Protein AF-A0A329B2M6-F1 (afdb_monomer_lite)

Foldseek 3Di:
DLLCLCCPFAPVVCVVPDDRDQLCVQQVDHAPVSQLSNCVRCVVVVHHAAGEHALCVCLLVVVLCLLLPQDLCVVCVDRPVSSYHYDLFRDSLLLLDFLDQLQLVQLCPFAPDHRHDNVLSVCSLVLLLVLLVLQLLLVLLVSLCVQVVHDDDLLPCLQDDSVRSVVVSVVDLVVGDPRSVVSSVVSVVSSVVLVVPQDPDSRSNSVSSSSNGDVSSSLSNSCNSSNGDSDSVSSSNVCRVVNNHRPVVVVVVVVVSVVPVD

Sequence (262 aa):
MDVTLFRRYWFSHRQDVFEFVEAESVAGAAGCTGVRSGVATFCDQGIPAFGIVDRDTHFRQKNWDQLFLRDATSLNPDPIGTRLYVASRWEVEAYLLEADQRLSDWVSAQHRKPPGPEHLCRQAVEIVLQACDSLLSAAAYFASKHEQGEAVSAGAFCDCSDAQIEETCNAHIAASPADAQEVAAKVSNLIAAVRAELPPNEVDRLAFLLQYVDTKRLFKRLVHKLGVQENPWFLATIMMRDQRPPRELDQFLSQVEAQFAC

pLDDT: mean 93.87, std 5.31, range [50.53, 98.44]

Radius of gyration: 19.11 Å; chains: 1; bounding box: 47×52×48 Å

Structure (mmCIF, N/CA/C/O backbone):
data_AF-A0A329B2M6-F1
#
_entry.id   AF-A0A329B2M6-F1
#
loop_
_atom_site.group_PDB
_atom_site.id
_atom_site.type_symbol
_atom_site.label_atom_id
_atom_site.label_alt_id
_atom_site.label_comp_id
_atom_site.label_asym_id
_atom_site.label_entity_id
_atom_site.label_seq_id
_atom_site.pdbx_PDB_ins_code
_atom_site.Cartn_x
_atom_site.Cartn_y
_atom_site.Cartn_z
_atom_site.occupancy
_atom_site.B_iso_or_equiv
_atom_site.auth_seq_id
_atom_site.auth_comp_id
_atom_site.auth_asym_id
_atom_site.auth_atom_id
_atom_site.pdbx_PDB_model_num
ATOM 1 N N . MET A 1 1 ? -13.877 -2.565 -4.660 1.00 73.06 1 MET A N 1
ATOM 2 C CA . MET A 1 1 ? -12.722 -3.211 -5.349 1.00 73.06 1 MET A CA 1
ATOM 3 C C . MET A 1 1 ? -12.135 -4.300 -4.465 1.00 73.06 1 MET A C 1
ATOM 5 O O . MET A 1 1 ? -12.028 -5.438 -4.908 1.00 73.06 1 MET A O 1
ATOM 9 N N . ASP A 1 2 ? -11.845 -3.974 -3.210 1.00 84.44 2 ASP A N 1
ATOM 10 C CA . ASP A 1 2 ? -11.176 -4.856 -2.246 1.00 84.44 2 ASP A CA 1
ATOM 11 C C . ASP A 1 2 ? -11.961 -6.145 -2.015 1.00 84.44 2 ASP A C 1
ATOM 13 O O . ASP A 1 2 ? -11.438 -7.229 -2.239 1.00 84.44 2 ASP A O 1
ATOM 17 N N . VAL A 1 3 ? -13.264 -6.065 -1.732 1.00 90.19 3 VAL A N 1
ATOM 18 C CA . VAL A 1 3 ? -14.105 -7.267 -1.563 1.00 90.19 3 VAL A CA 1
ATOM 19 C C . VAL A 1 3 ? -14.090 -8.170 -2.795 1.00 90.19 3 VAL A C 1
ATOM 21 O O . VAL A 1 3 ? -14.157 -9.389 -2.664 1.00 90.19 3 VAL A O 1
ATOM 24 N N . THR A 1 4 ? -13.924 -7.614 -3.999 1.00 92.81 4 THR A N 1
ATOM 25 C CA . THR A 1 4 ? -13.749 -8.435 -5.204 1.00 92.81 4 THR A CA 1
ATOM 26 C C . THR A 1 4 ? -12.405 -9.169 -5.198 1.00 92.81 4 THR A C 1
ATOM 28 O O . THR A 1 4 ? -12.385 -10.343 -5.563 1.00 92.81 4 THR A O 1
ATOM 31 N N . LEU A 1 5 ? -11.304 -8.544 -4.757 1.00 94.25 5 LEU A N 1
ATOM 32 C CA . LEU A 1 5 ? -10.014 -9.230 -4.572 1.00 94.25 5 LEU A CA 1
ATOM 33 C C . LEU A 1 5 ? -10.150 -10.403 -3.598 1.00 94.25 5 LEU A C 1
ATOM 35 O O . LEU A 1 5 ? -9.813 -11.533 -3.955 1.00 94.25 5 LEU A O 1
ATOM 39 N N . PHE A 1 6 ? -10.733 -10.160 -2.423 1.00 94.69 6 PHE A N 1
ATOM 40 C CA . PHE A 1 6 ? -10.947 -11.195 -1.411 1.00 94.69 6 PHE A CA 1
ATOM 41 C C . PHE A 1 6 ? -11.838 -12.323 -1.933 1.00 94.69 6 PHE A C 1
ATOM 43 O O . PHE A 1 6 ? -11.411 -13.474 -2.009 1.00 94.69 6 PHE A O 1
ATOM 50 N N . ARG A 1 7 ? -13.063 -11.991 -2.349 1.00 94.75 7 ARG A N 1
ATOM 51 C CA . ARG A 1 7 ? -14.083 -12.973 -2.717 1.00 94.75 7 ARG A CA 1
ATOM 52 C C . ARG A 1 7 ? -13.713 -13.745 -3.978 1.00 94.75 7 ARG A C 1
ATOM 54 O O . ARG A 1 7 ? -13.873 -14.960 -4.022 1.00 94.75 7 ARG A O 1
ATOM 61 N N . ARG A 1 8 ? -13.263 -13.058 -5.031 1.00 93.88 8 ARG A N 1
ATOM 62 C CA . ARG A 1 8 ? -13.104 -13.669 -6.359 1.00 93.88 8 ARG A CA 1
ATOM 63 C C . ARG A 1 8 ? -11.708 -14.227 -6.604 1.00 93.88 8 ARG A C 1
ATOM 65 O O . ARG A 1 8 ? -11.608 -15.250 -7.273 1.00 93.88 8 ARG A O 1
ATOM 72 N N . TYR A 1 9 ? -10.663 -13.561 -6.116 1.00 94.94 9 TYR A N 1
ATOM 73 C CA . TYR A 1 9 ? -9.290 -13.855 -6.534 1.00 94.94 9 TYR A CA 1
ATOM 74 C C . TYR A 1 9 ? -8.465 -14.569 -5.464 1.00 94.94 9 TYR A C 1
ATOM 76 O O . TYR A 1 9 ? -7.768 -15.525 -5.791 1.00 94.94 9 TYR A O 1
ATOM 84 N N . TRP A 1 10 ? -8.528 -14.134 -4.206 1.00 95.56 10 TRP A N 1
ATOM 85 C CA . TRP A 1 10 ? -7.638 -14.652 -3.162 1.00 95.56 10 TRP A CA 1
ATOM 86 C C . TRP A 1 10 ? -8.264 -15.766 -2.323 1.00 95.56 10 TRP A C 1
ATOM 88 O O . TRP A 1 10 ? -7.628 -16.791 -2.092 1.00 95.56 10 TRP A O 1
ATOM 98 N N . PHE A 1 11 ? -9.519 -15.605 -1.909 1.00 96.12 11 PHE A N 1
ATOM 99 C CA . PHE A 1 11 ? -10.161 -16.468 -0.913 1.00 96.12 11 PHE A CA 1
ATOM 100 C C . PHE A 1 11 ? -11.482 -17.056 -1.410 1.00 96.12 11 PHE A C 1
ATOM 102 O O . PHE A 1 11 ? -12.393 -17.324 -0.631 1.00 96.12 11 PHE A O 1
ATOM 109 N N . SER A 1 12 ? -11.590 -17.301 -2.719 1.00 94.25 12 SER A N 1
ATOM 110 C CA . SER A 1 12 ? -12.763 -17.962 -3.308 1.00 94.25 12 SER A CA 1
ATOM 111 C C . SER A 1 12 ? -13.032 -19.343 -2.706 1.00 94.25 12 SER A C 1
ATOM 113 O O . SER A 1 12 ? -14.186 -19.745 -2.592 1.00 94.25 12 SER A O 1
ATOM 115 N N . HIS A 1 13 ? -11.976 -20.029 -2.265 1.00 92.81 13 HIS A N 1
ATOM 116 C CA . HIS A 1 13 ? -12.034 -21.328 -1.599 1.00 92.81 13 HIS A CA 1
ATOM 117 C C . HIS A 1 13 ? -12.570 -21.284 -0.161 1.00 92.81 13 HIS A C 1
ATOM 119 O O . HIS A 1 13 ? -12.795 -22.350 0.389 1.00 92.81 13 HIS A O 1
ATOM 125 N N . ARG A 1 14 ? -12.752 -20.097 0.442 1.00 94.50 14 ARG A N 1
ATOM 126 C CA . ARG A 1 14 ? -13.279 -19.943 1.810 1.00 94.50 14 ARG A CA 1
ATOM 127 C C . ARG A 1 14 ? -14.684 -19.341 1.863 1.00 94.50 14 ARG A C 1
ATOM 129 O O . ARG A 1 14 ? -15.104 -18.871 2.915 1.00 94.50 14 ARG A O 1
ATOM 136 N N . GLN A 1 15 ? -15.398 -19.273 0.737 1.00 93.62 15 GLN A N 1
ATOM 137 C CA . GLN A 1 15 ? -16.748 -18.682 0.690 1.00 93.62 15 GLN A CA 1
ATOM 138 C C . GLN A 1 15 ? -17.825 -19.540 1.375 1.00 93.62 15 GLN A C 1
ATOM 140 O O . GLN A 1 15 ? -18.944 -19.080 1.571 1.00 93.62 15 GLN A O 1
ATOM 145 N N . ASP A 1 16 ? -17.508 -20.786 1.709 1.00 93.44 16 ASP A N 1
ATOM 146 C CA . ASP A 1 16 ? -18.314 -21.660 2.559 1.00 93.44 16 ASP A CA 1
ATOM 147 C C . ASP A 1 16 ? -18.200 -21.306 4.051 1.00 93.44 16 ASP A C 1
ATOM 149 O O . ASP A 1 16 ? -19.124 -21.589 4.810 1.00 93.44 16 ASP A O 1
ATOM 153 N N . VAL A 1 17 ? -17.103 -20.655 4.454 1.00 94.00 17 VAL A N 1
ATOM 154 C CA . VAL A 1 17 ? -16.832 -20.231 5.838 1.00 94.00 17 VAL A CA 1
ATOM 155 C C . VAL A 1 17 ? -17.056 -18.728 6.036 1.00 94.00 17 VAL A C 1
ATOM 157 O O . VAL A 1 17 ? -17.584 -18.308 7.064 1.00 94.00 17 VAL A O 1
ATOM 160 N N . PHE A 1 18 ? -16.668 -17.905 5.060 1.00 95.38 18 PHE A N 1
ATOM 161 C CA . PHE A 1 18 ? -16.705 -16.447 5.148 1.00 95.38 18 PHE A CA 1
ATOM 162 C C . PHE A 1 18 ? -17.616 -15.822 4.095 1.00 95.38 18 PHE A C 1
ATOM 164 O O . PHE A 1 18 ? -17.491 -16.080 2.896 1.00 95.38 18 PHE A O 1
ATOM 171 N N . GLU A 1 19 ? -18.439 -14.873 4.537 1.00 94.81 19 GLU A N 1
ATOM 172 C CA . GLU A 1 19 ? -19.084 -13.909 3.653 1.00 94.81 19 GLU A CA 1
ATOM 173 C C . GLU A 1 19 ? -18.276 -12.602 3.633 1.00 94.81 19 GLU A C 1
ATOM 175 O O . GLU A 1 19 ? -18.150 -11.906 4.640 1.00 94.81 19 GLU A O 1
ATOM 180 N N . PHE A 1 20 ? -17.708 -12.256 2.474 1.00 94.56 20 PHE A N 1
ATOM 181 C CA . PHE A 1 20 ? -16.978 -10.997 2.294 1.00 94.56 20 PHE A CA 1
ATOM 182 C C . PHE A 1 20 ? -17.943 -9.882 1.878 1.00 94.56 20 PHE A C 1
ATOM 184 O O . PHE A 1 20 ? -18.495 -9.919 0.775 1.00 94.56 20 PHE A O 1
ATOM 191 N N . VAL A 1 21 ? -18.106 -8.876 2.740 1.00 91.94 21 VAL A N 1
ATOM 192 C CA . VAL A 1 21 ? -19.098 -7.800 2.587 1.00 91.94 21 VAL A CA 1
ATOM 193 C C . VAL A 1 21 ? -18.416 -6.435 2.491 1.00 91.94 21 VAL A C 1
ATOM 195 O O . VAL A 1 21 ? -17.483 -6.141 3.236 1.00 91.94 21 VAL A O 1
ATOM 198 N N . GLU A 1 22 ? -18.881 -5.577 1.575 1.00 88.56 22 GLU A N 1
ATOM 199 C CA . GLU A 1 22 ? -18.418 -4.185 1.504 1.00 88.56 22 GLU A CA 1
ATOM 200 C C . GLU A 1 22 ? -19.067 -3.371 2.625 1.00 88.56 22 GLU A C 1
ATOM 202 O O . GLU A 1 22 ? -20.291 -3.338 2.747 1.00 88.56 22 GLU A O 1
ATOM 207 N N . ALA A 1 23 ? -18.260 -2.677 3.427 1.00 81.62 23 ALA A N 1
ATOM 208 C CA . ALA A 1 23 ? -18.743 -1.948 4.599 1.00 81.62 23 ALA A CA 1
ATOM 209 C C . ALA A 1 23 ? -19.837 -0.907 4.293 1.00 81.62 23 ALA A C 1
ATOM 211 O O . ALA A 1 23 ? -20.765 -0.726 5.083 1.00 81.62 23 ALA A O 1
ATOM 212 N N . GLU A 1 24 ? -19.763 -0.270 3.121 1.00 83.50 24 GLU A N 1
ATOM 213 C CA . GLU A 1 24 ? -20.750 0.708 2.654 1.00 83.50 24 GLU A CA 1
ATOM 214 C C . GLU A 1 24 ? -22.158 0.110 2.554 1.00 83.50 24 GLU A C 1
ATOM 216 O O . GLU A 1 24 ? -23.131 0.778 2.898 1.00 83.50 24 GLU A O 1
ATOM 221 N N . SER A 1 25 ? -22.268 -1.168 2.178 1.00 82.31 25 SER A N 1
ATOM 222 C CA . SER A 1 25 ? -23.556 -1.859 2.038 1.00 82.31 25 SER A CA 1
ATOM 223 C C . SER A 1 25 ? -24.282 -2.101 3.367 1.00 82.31 25 SER A C 1
ATOM 225 O O . SER A 1 25 ? -25.484 -2.355 3.364 1.00 82.31 25 SER A O 1
ATOM 227 N N . VAL A 1 26 ? -23.571 -1.994 4.495 1.00 80.25 26 VAL A N 1
ATOM 228 C CA . VAL A 1 26 ? -24.093 -2.288 5.839 1.00 80.25 26 VAL A CA 1
ATOM 229 C C . VAL A 1 26 ? -24.236 -1.013 6.659 1.00 80.25 26 VAL A C 1
ATOM 231 O O . VAL A 1 26 ? -25.284 -0.762 7.246 1.00 80.25 26 VAL A O 1
ATOM 234 N N . ALA A 1 27 ? -23.183 -0.195 6.696 1.00 77.19 27 ALA A N 1
ATOM 235 C CA . ALA A 1 27 ? -23.106 0.977 7.564 1.00 77.19 27 ALA A CA 1
ATOM 236 C C . ALA A 1 27 ? -23.427 2.301 6.847 1.00 77.19 27 ALA A C 1
ATOM 238 O O . ALA A 1 27 ? -23.410 3.353 7.484 1.00 77.19 27 ALA A O 1
ATOM 239 N N . GLY A 1 28 ? -23.659 2.286 5.526 1.00 77.00 28 GLY A N 1
ATOM 240 C CA . GLY A 1 28 ? -23.859 3.502 4.724 1.00 77.00 28 GLY A CA 1
ATOM 241 C C . GLY A 1 28 ? -22.624 4.410 4.646 1.00 77.00 28 GLY A C 1
ATOM 242 O O . GLY A 1 28 ? -22.725 5.560 4.226 1.00 77.00 28 GLY A O 1
ATOM 243 N N . ALA A 1 29 ? -21.461 3.910 5.074 1.00 77.06 29 ALA A N 1
ATOM 244 C CA . ALA A 1 29 ? -20.187 4.614 5.069 1.00 77.06 29 ALA A CA 1
ATOM 245 C C . ALA A 1 29 ? -19.091 3.707 4.500 1.00 77.06 29 ALA A C 1
ATOM 247 O O . ALA A 1 29 ? -19.040 2.515 4.800 1.00 77.06 29 ALA A O 1
ATOM 248 N N . ALA A 1 30 ? -18.197 4.280 3.698 1.00 77.88 30 ALA A N 1
ATOM 249 C CA . ALA A 1 30 ? -17.069 3.573 3.099 1.00 77.88 30 ALA A CA 1
ATOM 250 C C . ALA A 1 30 ? -15.777 3.713 3.932 1.00 77.88 30 ALA A C 1
ATOM 252 O O . ALA A 1 30 ? -15.663 4.548 4.835 1.00 77.88 30 ALA A O 1
ATOM 253 N N . GLY A 1 31 ? -14.769 2.903 3.597 1.00 80.81 31 GLY A N 1
ATOM 254 C CA . GLY A 1 31 ? -13.438 2.941 4.213 1.00 80.81 31 GLY A CA 1
ATOM 255 C C . GLY A 1 31 ? -13.399 2.444 5.663 1.00 80.81 31 GLY A C 1
ATOM 256 O O . GLY A 1 31 ? -14.330 1.805 6.142 1.00 80.81 31 GLY A O 1
ATOM 257 N N . CYS A 1 32 ? -12.309 2.753 6.375 1.00 82.50 32 CYS A N 1
ATOM 258 C CA . CYS A 1 32 ? -12.044 2.251 7.732 1.00 82.50 32 CYS A CA 1
ATOM 259 C C . CYS A 1 32 ? -13.178 2.550 8.730 1.00 82.50 32 CYS A C 1
ATOM 261 O O . CYS A 1 32 ? -13.597 1.657 9.464 1.00 82.50 32 CYS A O 1
ATOM 263 N N . THR A 1 33 ? -13.731 3.771 8.732 1.00 84.56 33 THR A N 1
ATOM 264 C CA . THR A 1 33 ? -14.880 4.115 9.591 1.00 84.56 33 THR A CA 1
ATOM 265 C C . THR A 1 33 ? -16.084 3.232 9.280 1.00 84.56 33 THR A C 1
ATOM 267 O O . THR A 1 33 ? -16.686 2.680 10.196 1.00 84.56 33 THR A O 1
ATOM 270 N N . GLY A 1 34 ? -16.379 3.038 7.991 1.00 87.06 34 GLY A N 1
ATOM 271 C CA . GLY A 1 34 ? -17.420 2.125 7.538 1.00 87.06 34 GLY A CA 1
ATOM 272 C C . GLY A 1 34 ? -17.197 0.701 8.028 1.00 87.06 34 GLY A C 1
ATOM 273 O O . GLY A 1 34 ? -18.117 0.092 8.562 1.00 87.06 34 GLY A O 1
ATOM 274 N N . VAL A 1 35 ? -15.974 0.178 7.894 1.00 90.38 35 VAL A N 1
ATOM 275 C CA . VAL A 1 35 ? -15.622 -1.182 8.335 1.00 90.38 35 VAL A CA 1
ATOM 276 C C . VAL A 1 35 ? -15.874 -1.345 9.833 1.00 90.38 35 VAL A C 1
ATOM 278 O O . VAL A 1 35 ? -16.541 -2.294 10.236 1.00 90.38 35 VAL A O 1
ATOM 281 N N . ARG A 1 36 ? -15.419 -0.397 10.663 1.00 90.25 36 ARG A N 1
ATOM 282 C CA . ARG A 1 36 ? -15.648 -0.434 12.118 1.00 90.25 36 ARG A CA 1
ATOM 283 C C . ARG A 1 36 ? -17.136 -0.424 12.466 1.00 90.25 36 ARG A C 1
ATOM 285 O O . ARG A 1 36 ? -17.581 -1.235 13.275 1.00 90.25 36 ARG A O 1
ATOM 292 N N . SER A 1 37 ? -17.903 0.467 11.841 1.00 90.12 37 SER A N 1
ATOM 293 C CA . SER A 1 37 ? -19.352 0.550 12.041 1.00 90.12 37 SER A CA 1
ATOM 294 C C . SER A 1 37 ? -20.083 -0.702 11.551 1.00 90.12 37 SER A C 1
ATOM 296 O O . SER A 1 37 ? -21.016 -1.157 12.209 1.00 90.12 37 SER A O 1
ATOM 298 N N . GLY A 1 38 ? -19.649 -1.290 10.435 1.00 92.25 38 GLY A N 1
ATOM 299 C CA . GLY A 1 38 ? -20.209 -2.525 9.888 1.00 92.25 38 GLY A CA 1
ATOM 300 C C . GLY A 1 38 ? -19.972 -3.720 10.809 1.00 92.25 38 GLY A C 1
ATOM 301 O O . GLY A 1 38 ? -20.910 -4.458 11.101 1.00 92.25 38 GLY A O 1
ATOM 302 N N . VAL A 1 39 ? -18.752 -3.860 11.342 1.00 93.94 39 VAL A N 1
ATOM 303 C CA . VAL A 1 39 ? -18.428 -4.889 12.345 1.00 93.94 39 VAL A CA 1
ATOM 304 C C . VAL A 1 39 ? -19.325 -4.747 13.569 1.00 93.94 39 VAL A C 1
ATOM 306 O O . VAL A 1 39 ? -19.943 -5.729 13.971 1.00 93.94 39 VAL A O 1
ATOM 309 N N . ALA A 1 40 ? -19.446 -3.538 14.128 1.00 92.69 40 ALA A N 1
ATOM 310 C CA . ALA A 1 40 ? -20.320 -3.289 15.274 1.00 92.69 40 ALA A CA 1
ATOM 311 C C . ALA A 1 40 ? -21.780 -3.663 14.966 1.00 92.69 40 ALA A C 1
ATOM 313 O O . ALA A 1 40 ? -22.391 -4.411 15.720 1.00 92.69 40 ALA A O 1
ATOM 314 N N . THR A 1 41 ? -22.294 -3.239 13.807 1.00 93.38 41 THR A N 1
ATOM 315 C CA . THR A 1 41 ? -23.674 -3.513 13.375 1.00 93.38 41 THR A CA 1
ATOM 316 C C . THR A 1 41 ? -23.966 -5.012 13.290 1.00 93.38 41 THR A C 1
ATOM 318 O O . THR A 1 41 ? -24.989 -5.466 13.797 1.00 93.38 41 THR A O 1
ATOM 321 N N . PHE A 1 42 ? -23.077 -5.802 12.681 1.00 94.06 42 PHE A N 1
ATOM 322 C CA . PHE A 1 42 ? -23.256 -7.254 12.616 1.00 94.06 42 PHE A CA 1
ATOM 323 C C . PHE A 1 42 ? -23.153 -7.913 13.990 1.00 94.06 42 PHE A C 1
ATOM 325 O O . PHE A 1 42 ? -23.966 -8.778 14.317 1.00 94.06 42 PHE A O 1
ATOM 332 N N . CYS A 1 43 ? -22.209 -7.472 14.824 1.00 92.81 43 CYS A N 1
ATOM 333 C CA . CYS A 1 43 ? -22.064 -7.999 16.178 1.00 92.81 43 CYS A CA 1
ATOM 334 C C . CYS A 1 43 ? -23.320 -7.743 17.023 1.00 92.81 43 CYS A C 1
ATOM 336 O O . CYS A 1 43 ? -23.772 -8.652 17.718 1.00 92.81 43 CYS A O 1
ATOM 338 N N . ASP A 1 44 ? -23.920 -6.555 16.910 1.00 93.31 44 ASP A N 1
ATOM 339 C CA . ASP A 1 44 ? -25.174 -6.198 17.586 1.00 93.31 44 ASP A CA 1
ATOM 340 C C . ASP A 1 44 ? -26.357 -7.064 17.115 1.00 93.31 44 ASP A C 1
ATOM 342 O O . ASP A 1 44 ? -27.298 -7.311 17.869 1.00 93.31 44 ASP A O 1
ATOM 346 N N . GLN A 1 45 ? -26.295 -7.580 15.884 1.00 93.50 45 GLN A N 1
ATOM 347 C CA . GLN A 1 45 ? -27.259 -8.532 15.320 1.00 93.50 45 GLN A CA 1
ATOM 348 C C . GLN A 1 45 ? -26.948 -9.997 15.672 1.00 93.50 45 GLN A C 1
ATOM 350 O O . GLN A 1 45 ? -27.644 -10.903 15.214 1.00 93.50 45 GLN A O 1
ATOM 355 N N . GLY A 1 46 ? -25.913 -10.254 16.478 1.00 93.25 46 GLY A N 1
ATOM 356 C CA . GLY A 1 46 ? -25.478 -11.603 16.840 1.00 93.25 46 GLY A CA 1
ATOM 357 C C . GLY A 1 46 ? -24.709 -12.333 15.736 1.00 93.25 46 GLY A C 1
ATOM 358 O O . GLY A 1 46 ? -24.499 -13.539 15.845 1.00 93.25 46 GLY A O 1
ATOM 359 N N . ILE A 1 47 ? -24.275 -11.625 14.689 1.00 92.94 47 ILE A N 1
ATOM 360 C CA . ILE A 1 47 ? -23.483 -12.170 13.584 1.00 92.94 47 ILE A CA 1
ATOM 361 C C . ILE A 1 47 ? -21.996 -11.911 13.881 1.00 92.94 47 ILE A C 1
ATOM 363 O O . ILE A 1 47 ? -21.584 -10.752 13.990 1.00 92.94 47 ILE A O 1
ATOM 367 N N . PRO A 1 48 ? -21.154 -12.953 14.027 1.00 93.75 48 PRO A N 1
ATOM 368 C CA . PRO A 1 48 ? -19.718 -12.762 14.169 1.00 93.75 48 PRO A CA 1
ATOM 369 C C . PRO A 1 48 ? -19.130 -12.064 12.940 1.00 93.75 48 PRO A C 1
ATOM 371 O O . PRO A 1 48 ? -19.218 -12.571 11.827 1.00 93.75 48 PRO A O 1
ATOM 374 N N . ALA A 1 49 ? -18.518 -10.900 13.151 1.00 94.88 49 ALA A N 1
ATOM 375 C CA . ALA A 1 49 ? -17.899 -10.113 12.093 1.00 94.88 49 ALA A CA 1
ATOM 376 C C . ALA A 1 49 ? -16.517 -9.611 12.511 1.00 94.88 49 ALA A C 1
ATOM 378 O O . ALA A 1 49 ? -16.285 -9.310 13.686 1.00 94.88 49 ALA A O 1
ATOM 379 N N . PHE A 1 50 ? -15.637 -9.496 11.518 1.00 95.69 50 PHE A N 1
ATOM 380 C CA . PHE A 1 50 ? -14.287 -8.952 11.627 1.00 95.69 50 PHE A CA 1
ATOM 381 C C . PHE A 1 50 ? -14.049 -7.975 10.484 1.00 95.69 50 PHE A C 1
ATOM 383 O O . PHE A 1 50 ? -14.515 -8.185 9.364 1.00 95.69 50 PHE A O 1
ATOM 390 N N . GLY A 1 51 ? -13.323 -6.903 10.772 1.00 94.75 51 GLY A N 1
ATOM 391 C CA . GLY A 1 51 ? -12.967 -5.890 9.792 1.00 94.75 51 GLY A CA 1
ATOM 392 C C . GLY A 1 51 ? -11.502 -5.988 9.413 1.00 94.75 51 GLY A C 1
ATOM 393 O O . GLY A 1 51 ? -10.653 -6.085 10.292 1.00 94.75 51 GLY A O 1
ATOM 394 N N . ILE A 1 52 ? -11.203 -5.904 8.120 1.00 95.19 52 ILE A N 1
ATOM 395 C CA . ILE A 1 52 ? -9.844 -5.679 7.622 1.00 95.19 52 ILE A CA 1
ATOM 396 C C . ILE A 1 52 ? -9.791 -4.247 7.101 1.00 95.19 52 ILE A C 1
ATOM 398 O O . ILE A 1 52 ? -10.668 -3.834 6.339 1.00 95.19 52 ILE A O 1
ATOM 402 N N . VAL A 1 53 ? -8.800 -3.479 7.543 1.00 94.44 53 VAL A N 1
ATOM 403 C CA . VAL A 1 53 ? -8.616 -2.079 7.150 1.00 94.44 53 VAL A CA 1
ATOM 404 C C . VAL A 1 53 ? -7.212 -1.848 6.610 1.00 94.44 53 VAL A C 1
ATOM 406 O O . VAL A 1 53 ? -6.247 -2.453 7.074 1.00 94.44 53 VAL A O 1
ATOM 409 N N . ASP A 1 54 ? -7.107 -0.942 5.644 1.00 94.75 54 ASP A N 1
ATOM 410 C CA . ASP A 1 54 ? -5.830 -0.471 5.117 1.00 94.75 54 ASP A CA 1
ATOM 411 C C . ASP A 1 54 ? -5.029 0.276 6.188 1.00 94.75 54 ASP A C 1
ATOM 413 O O . ASP A 1 54 ? -5.582 0.968 7.054 1.00 94.75 54 ASP A O 1
ATOM 417 N N . ARG A 1 55 ? -3.703 0.196 6.089 1.00 95.12 55 ARG A N 1
ATOM 418 C CA . ARG A 1 55 ? -2.782 0.941 6.952 1.00 95.12 55 ARG A CA 1
ATOM 419 C C . ARG A 1 55 ? -2.847 2.449 6.717 1.00 95.12 55 ARG A C 1
ATOM 421 O O . ARG A 1 55 ? -2.581 3.227 7.638 1.00 95.12 55 ARG A O 1
ATOM 428 N N . ASP A 1 56 ? -3.264 2.871 5.521 1.00 94.44 56 ASP A N 1
ATOM 429 C CA . ASP A 1 56 ? -3.492 4.273 5.153 1.00 94.44 56 ASP A CA 1
ATOM 430 C C . ASP A 1 56 ? -4.485 4.998 6.090 1.00 94.44 56 ASP A C 1
ATOM 432 O 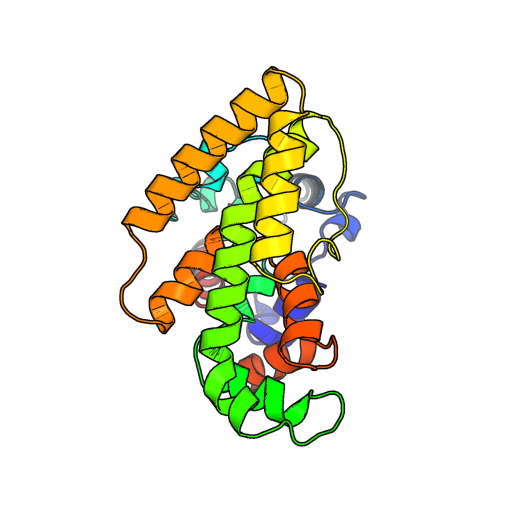O . ASP A 1 56 ? -4.497 6.232 6.168 1.00 94.44 56 ASP A O 1
ATOM 436 N N . THR A 1 57 ? -5.267 4.259 6.889 1.00 92.94 57 THR A N 1
ATOM 437 C CA . THR A 1 57 ? -6.110 4.832 7.940 1.00 92.94 57 THR A CA 1
ATOM 438 C C . THR A 1 57 ? -5.298 5.661 8.936 1.00 92.94 57 THR A C 1
ATOM 440 O O . THR A 1 57 ? -5.805 6.667 9.441 1.00 92.94 57 THR A O 1
ATOM 443 N N . HIS A 1 58 ? -4.044 5.286 9.208 1.00 95.44 58 HIS A N 1
ATOM 444 C CA . HIS A 1 58 ? -3.168 6.043 10.099 1.00 95.44 58 HIS A CA 1
ATOM 445 C C . HIS A 1 58 ? -2.716 7.360 9.464 1.00 95.44 58 HIS A C 1
ATOM 447 O O . HIS A 1 58 ? -2.625 8.361 10.171 1.00 95.44 58 HIS A O 1
ATOM 453 N N . PHE A 1 59 ? -2.527 7.398 8.139 1.00 95.75 59 PHE A N 1
ATOM 454 C CA . PHE A 1 59 ? -2.262 8.640 7.407 1.00 95.75 59 PHE A CA 1
ATOM 455 C C . PHE A 1 59 ? -3.444 9.603 7.549 1.00 95.75 59 PHE A C 1
ATOM 457 O O . PHE A 1 59 ? -3.277 10.746 7.973 1.00 95.75 59 PHE A O 1
ATOM 464 N N . ARG A 1 60 ? -4.669 9.122 7.294 1.00 93.00 60 ARG A N 1
ATOM 465 C CA . ARG A 1 60 ? -5.893 9.941 7.391 1.00 93.00 60 ARG A CA 1
ATOM 466 C C . ARG A 1 60 ? -6.083 10.526 8.792 1.00 93.00 60 ARG A C 1
ATOM 468 O O . ARG A 1 60 ? -6.469 11.684 8.923 1.00 93.00 60 ARG A O 1
ATOM 475 N N . GLN A 1 61 ? -5.763 9.746 9.823 1.00 94.62 61 GLN A N 1
ATOM 476 C CA . GLN A 1 61 ? -5.852 10.143 11.231 1.00 94.62 61 GLN A CA 1
ATOM 477 C C . GLN A 1 61 ? -4.651 10.963 11.734 1.00 94.62 61 GLN A C 1
ATOM 479 O O . GLN A 1 61 ? -4.622 11.292 12.915 1.00 94.62 61 GLN A O 1
ATOM 484 N N . LYS A 1 62 ? -3.662 11.278 10.880 1.00 96.25 62 LYS A N 1
ATOM 485 C CA . LYS A 1 62 ? -2.401 11.946 11.265 1.00 96.25 62 LYS A CA 1
ATOM 486 C C . LYS A 1 62 ? -1.611 11.180 12.346 1.00 96.25 62 LYS A C 1
ATOM 488 O O . LYS A 1 62 ? -0.794 11.746 13.070 1.00 96.25 62 LYS A O 1
ATOM 493 N N . ASN A 1 63 ? -1.817 9.865 12.440 1.00 96.44 63 ASN A N 1
ATOM 494 C CA . ASN A 1 63 ? -1.152 8.968 13.385 1.00 96.44 63 ASN A CA 1
ATOM 495 C C . ASN A 1 63 ? 0.201 8.506 12.823 1.00 96.44 63 ASN A C 1
ATOM 497 O O . ASN A 1 63 ? 0.410 7.321 12.569 1.00 96.44 63 ASN A O 1
ATOM 501 N N . TRP A 1 64 ? 1.118 9.453 12.610 1.00 97.00 64 TRP A N 1
ATOM 502 C CA . TRP A 1 64 ? 2.387 9.229 11.907 1.00 97.00 64 TRP A CA 1
ATOM 503 C C . TRP A 1 64 ? 3.242 8.117 12.524 1.00 97.00 64 TRP A C 1
ATOM 505 O O . TRP A 1 64 ? 3.749 7.266 11.803 1.00 97.00 64 TRP A O 1
ATOM 515 N N . ASP A 1 65 ? 3.350 8.057 13.851 1.00 96.00 65 ASP A N 1
ATOM 516 C CA . ASP A 1 65 ? 4.178 7.040 14.511 1.00 96.00 65 ASP A CA 1
ATOM 517 C C . ASP A 1 65 ? 3.631 5.621 14.284 1.00 96.00 65 ASP A C 1
ATOM 519 O O . ASP A 1 65 ? 4.400 4.692 14.058 1.00 96.00 65 ASP A O 1
ATOM 523 N N . GLN A 1 66 ? 2.300 5.464 14.269 1.00 94.62 66 GLN A N 1
ATOM 524 C CA . GLN A 1 66 ? 1.636 4.194 13.945 1.00 94.62 66 GLN A CA 1
ATOM 525 C C . GLN A 1 66 ? 1.746 3.867 12.453 1.00 94.62 66 GLN A C 1
ATOM 527 O O . GLN A 1 66 ? 2.008 2.727 12.082 1.00 94.62 66 GLN A O 1
ATOM 532 N N . LEU A 1 67 ? 1.618 4.876 11.585 1.00 95.94 67 LEU A N 1
ATOM 533 C CA . LEU A 1 67 ? 1.759 4.702 10.142 1.00 95.94 67 LEU A CA 1
ATOM 534 C C . LEU A 1 67 ? 3.129 4.128 9.770 1.00 95.94 67 LEU A C 1
ATOM 536 O O . LEU A 1 67 ? 3.201 3.288 8.880 1.00 95.94 67 LEU A O 1
ATOM 540 N N . PHE A 1 68 ? 4.194 4.528 10.467 1.00 95.56 68 PHE A N 1
ATOM 541 C CA . PHE A 1 68 ? 5.569 4.072 10.228 1.00 95.56 68 PHE A CA 1
ATOM 542 C C . PHE A 1 68 ? 6.038 2.979 11.208 1.00 95.56 68 PHE A C 1
ATOM 544 O O . PHE A 1 68 ? 7.228 2.674 11.290 1.00 95.56 68 PHE A O 1
ATOM 551 N N . LEU A 1 69 ? 5.111 2.355 11.939 1.00 92.88 69 LEU A N 1
ATOM 552 C CA . LEU A 1 69 ? 5.426 1.303 12.897 1.00 92.88 69 LEU A CA 1
ATOM 553 C C . LEU A 1 69 ? 5.836 -0.006 12.199 1.00 92.88 69 LEU A C 1
ATOM 555 O O . LEU A 1 69 ? 5.146 -0.505 11.320 1.00 92.88 69 LEU A O 1
ATOM 559 N N . ARG A 1 70 ? 6.971 -0.590 12.582 1.00 83.69 70 ARG A N 1
ATOM 560 C CA . ARG A 1 70 ? 7.575 -1.713 11.839 1.00 83.69 70 ARG A CA 1
ATOM 561 C C . ARG A 1 70 ? 6.982 -3.085 12.157 1.00 83.69 70 ARG A C 1
ATOM 563 O O . ARG A 1 70 ? 6.967 -3.967 11.306 1.00 83.69 70 ARG A O 1
ATOM 570 N N . ASP A 1 71 ? 6.563 -3.286 13.400 1.00 82.88 71 ASP A N 1
ATOM 571 C CA . ASP A 1 71 ? 6.138 -4.590 13.903 1.00 82.88 71 ASP A CA 1
ATOM 572 C C . ASP A 1 71 ? 4.634 -4.798 13.689 1.00 82.88 71 ASP A C 1
ATOM 574 O O . ASP A 1 71 ? 3.806 -4.144 14.322 1.00 82.88 71 ASP A O 1
ATOM 578 N N . ALA A 1 72 ? 4.278 -5.751 12.827 1.00 75.00 72 ALA A N 1
ATOM 579 C CA . ALA A 1 72 ? 2.886 -6.108 12.562 1.00 75.00 72 ALA A CA 1
ATOM 580 C C . ALA A 1 72 ? 2.124 -6.537 13.832 1.00 75.00 72 ALA A C 1
ATOM 582 O O . ALA A 1 72 ? 0.918 -6.306 13.921 1.00 75.00 72 ALA A O 1
ATOM 583 N N . THR A 1 73 ? 2.815 -7.103 14.827 1.00 83.06 73 THR A N 1
ATOM 584 C CA . THR A 1 73 ? 2.224 -7.480 16.124 1.00 83.06 73 THR A CA 1
ATOM 585 C C . THR A 1 73 ? 1.825 -6.245 16.918 1.00 83.06 73 THR A C 1
ATOM 587 O O . THR A 1 73 ? 0.750 -6.188 17.498 1.00 83.06 73 THR A O 1
ATOM 590 N N . SER A 1 74 ? 2.671 -5.221 16.916 1.00 87.19 74 SER A N 1
ATOM 591 C CA . SER A 1 74 ? 2.378 -3.947 17.570 1.00 87.19 74 SER A CA 1
ATOM 592 C C . SER A 1 74 ? 1.295 -3.150 16.830 1.00 87.19 74 SER A C 1
ATOM 594 O O . SER A 1 74 ? 0.562 -2.396 17.467 1.00 87.19 74 SER A O 1
ATOM 596 N N . LEU A 1 75 ? 1.154 -3.341 15.512 1.00 87.94 75 LEU A N 1
ATOM 597 C CA . LEU A 1 75 ? 0.047 -2.782 14.726 1.00 87.94 75 LEU A CA 1
ATOM 598 C C . LEU A 1 75 ? -1.289 -3.486 15.039 1.00 87.94 75 LEU A C 1
ATOM 600 O O . LEU A 1 75 ? -2.344 -2.854 15.037 1.00 87.94 75 LEU A O 1
ATOM 604 N N . ASN A 1 76 ? -1.231 -4.785 15.349 1.00 91.38 76 ASN A N 1
ATOM 605 C CA . ASN A 1 76 ? -2.375 -5.643 15.654 1.00 91.38 76 ASN A CA 1
ATOM 606 C C . ASN A 1 76 ? -2.148 -6.419 16.966 1.00 91.38 76 ASN A C 1
ATOM 608 O O . ASN A 1 76 ? -1.940 -7.633 16.924 1.00 91.38 76 ASN A O 1
ATOM 612 N N . PRO A 1 77 ? -2.179 -5.757 18.139 1.00 87.88 77 PRO A N 1
ATOM 613 C CA . PRO A 1 77 ? -1.867 -6.415 19.411 1.00 87.88 77 PRO A CA 1
ATOM 614 C C . PRO A 1 77 ? -2.949 -7.409 19.855 1.00 87.88 77 PRO A C 1
ATOM 616 O O . PRO A 1 77 ? -2.650 -8.374 20.552 1.00 87.88 77 PRO A O 1
ATOM 619 N N . ASP A 1 78 ? -4.201 -7.176 19.455 1.00 89.31 78 ASP A N 1
ATOM 620 C CA . ASP A 1 78 ? -5.336 -8.063 19.726 1.00 89.31 78 ASP A CA 1
ATOM 621 C C . ASP A 1 78 ? -6.390 -7.952 18.607 1.00 89.31 78 ASP A C 1
ATOM 623 O O . ASP A 1 78 ? -7.458 -7.357 18.790 1.00 89.31 78 ASP A O 1
ATOM 627 N N . PRO A 1 79 ? -6.101 -8.466 17.398 1.00 88.38 79 PRO A N 1
ATOM 628 C CA . PRO A 1 79 ? -7.009 -8.324 16.263 1.00 88.38 79 PRO A CA 1
ATOM 629 C C . PRO A 1 79 ? -8.305 -9.118 16.460 1.00 88.38 79 PRO A C 1
ATOM 631 O O . PRO A 1 79 ? -9.353 -8.757 15.924 1.00 88.38 79 PRO A O 1
ATOM 634 N N . ILE A 1 80 ? -8.248 -10.183 17.264 1.00 90.06 80 ILE A N 1
ATOM 635 C CA . ILE A 1 80 ? -9.394 -11.032 17.568 1.00 90.06 80 ILE A CA 1
ATOM 636 C C . ILE A 1 80 ? -10.331 -10.354 18.571 1.00 90.06 80 ILE A C 1
ATOM 638 O O . ILE A 1 80 ? -11.529 -10.244 18.308 1.00 90.06 80 ILE A O 1
ATOM 642 N N . GLY A 1 81 ? -9.809 -9.858 19.694 1.00 88.75 81 GLY A N 1
ATOM 643 C CA . GLY A 1 81 ? -10.618 -9.171 20.698 1.00 88.75 81 GLY A CA 1
ATOM 644 C C . GLY A 1 81 ? -11.161 -7.833 20.203 1.00 88.75 81 GLY A C 1
ATOM 645 O O . GLY A 1 81 ? -12.315 -7.500 20.475 1.00 88.75 81 GLY A O 1
ATOM 646 N N . THR A 1 82 ? -10.384 -7.095 19.402 1.00 91.12 82 THR A N 1
ATOM 647 C CA . THR A 1 82 ? -10.847 -5.838 18.782 1.00 91.12 82 THR A CA 1
ATOM 648 C C . THR A 1 82 ? -11.734 -6.046 17.556 1.00 91.12 82 THR A C 1
ATOM 650 O O . THR A 1 82 ? -12.393 -5.100 17.124 1.00 91.12 82 THR A O 1
ATOM 653 N N . ARG A 1 83 ? -11.761 -7.265 16.997 1.00 94.06 83 ARG A N 1
ATOM 654 C CA . ARG A 1 83 ? -12.444 -7.623 15.742 1.00 94.06 83 ARG A CA 1
ATOM 655 C C . ARG A 1 83 ? -12.016 -6.777 14.542 1.00 94.06 83 ARG A C 1
ATOM 657 O O . ARG A 1 83 ? -12.764 -6.628 13.574 1.00 94.06 83 ARG A O 1
ATOM 664 N N . LEU A 1 84 ? -10.823 -6.199 14.608 1.00 94.38 84 LEU A N 1
ATOM 665 C CA . LEU A 1 84 ? -10.265 -5.332 13.584 1.00 94.38 84 LEU A CA 1
ATOM 666 C C . LEU A 1 84 ? -8.821 -5.729 13.324 1.00 94.38 84 LEU A C 1
ATOM 668 O O . LEU A 1 84 ? -8.022 -5.856 14.246 1.00 94.38 84 LEU A O 1
ATOM 672 N N . TYR A 1 85 ? -8.494 -5.868 12.050 1.00 95.31 85 TYR A N 1
ATOM 673 C CA . TYR A 1 85 ? -7.159 -6.158 11.572 1.00 95.31 85 TYR A CA 1
ATOM 674 C C . TYR A 1 85 ? -6.706 -5.045 10.632 1.00 95.31 85 TYR A C 1
ATOM 676 O O . TYR A 1 85 ? -7.360 -4.762 9.628 1.00 95.31 85 TYR A O 1
ATOM 684 N N . VAL A 1 86 ? -5.596 -4.397 10.959 1.00 95.12 86 VAL A N 1
ATOM 685 C CA . VAL A 1 86 ? -4.930 -3.424 10.095 1.00 95.12 86 VAL A CA 1
ATOM 686 C C . VAL A 1 86 ? -3.912 -4.174 9.243 1.00 95.12 86 VAL A C 1
ATOM 688 O O . VAL A 1 86 ? -2.993 -4.789 9.784 1.00 95.12 86 VAL A O 1
ATOM 691 N N . ALA A 1 87 ? -4.062 -4.123 7.921 1.00 95.25 87 ALA A N 1
ATOM 692 C CA . ALA A 1 87 ? -3.098 -4.720 7.003 1.00 95.25 87 ALA A CA 1
ATOM 693 C C . ALA A 1 87 ? -1.691 -4.134 7.226 1.00 95.25 87 ALA A C 1
ATOM 695 O O . ALA A 1 87 ? -1.544 -2.941 7.491 1.00 95.25 87 ALA A O 1
ATOM 696 N N . SER A 1 88 ? -0.639 -4.946 7.100 1.00 95.00 88 SER A N 1
ATOM 697 C CA . SER A 1 88 ? 0.739 -4.454 7.242 1.00 95.00 88 SER A CA 1
ATOM 698 C C . SER A 1 88 ? 1.163 -3.569 6.071 1.00 95.00 88 SER A C 1
ATOM 700 O O . SER A 1 88 ? 1.962 -2.645 6.255 1.00 95.00 88 SER A O 1
ATOM 702 N N . ARG A 1 89 ? 0.629 -3.839 4.873 1.00 95.75 89 ARG A N 1
ATOM 703 C CA . ARG A 1 89 ? 0.856 -3.027 3.677 1.00 95.75 89 ARG A CA 1
ATOM 704 C C . ARG A 1 89 ? -0.032 -1.790 3.654 1.00 95.75 89 ARG A C 1
ATOM 706 O O . ARG A 1 89 ? -1.099 -1.779 4.260 1.00 95.75 89 ARG A O 1
ATOM 713 N N . TRP A 1 90 ? 0.427 -0.755 2.949 1.00 96.31 90 TRP A N 1
ATOM 714 C CA . TRP A 1 90 ? -0.240 0.547 2.903 1.00 96.31 90 TRP A CA 1
ATOM 715 C C . TRP A 1 90 ? -1.733 0.435 2.566 1.00 96.31 90 TRP A C 1
ATOM 717 O O . TRP A 1 90 ? -2.579 0.993 3.261 1.00 96.31 90 TRP A O 1
ATOM 727 N N . GLU A 1 91 ? -2.024 -0.330 1.520 1.00 95.31 91 GLU A N 1
ATOM 728 C CA . GLU A 1 91 ? -3.346 -0.628 0.980 1.00 95.31 91 GLU A CA 1
ATOM 729 C C . GLU A 1 91 ? -3.401 -2.113 0.604 1.00 95.31 91 GLU A C 1
ATOM 731 O O . GLU A 1 91 ? -2.375 -2.717 0.272 1.00 95.31 91 GLU A O 1
ATOM 736 N N . VAL A 1 92 ? -4.590 -2.712 0.607 1.00 94.56 92 VAL A N 1
ATOM 737 C CA . VAL A 1 92 ? -4.810 -4.105 0.193 1.00 94.56 92 VAL A CA 1
ATOM 738 C C . VAL A 1 92 ? -4.243 -4.394 -1.209 1.00 94.56 92 VAL A C 1
ATOM 740 O O . VAL A 1 92 ? -3.670 -5.456 -1.458 1.00 94.56 92 VAL A O 1
ATOM 743 N N . GLU A 1 93 ? -4.332 -3.451 -2.140 1.00 94.50 93 GLU A N 1
ATOM 744 C CA . GLU A 1 93 ? -3.823 -3.586 -3.505 1.00 94.50 93 GLU A CA 1
ATOM 745 C C . GLU A 1 93 ? -2.300 -3.769 -3.549 1.00 94.50 93 GLU A C 1
ATOM 747 O O . GLU A 1 93 ? -1.770 -4.306 -4.523 1.00 94.50 93 GLU A O 1
ATOM 752 N N . ALA A 1 94 ? -1.583 -3.395 -2.486 1.00 96.50 94 ALA A N 1
ATOM 753 C CA . ALA A 1 94 ? -0.142 -3.584 -2.387 1.00 96.50 94 ALA A CA 1
ATOM 754 C C . ALA A 1 94 ? 0.240 -5.067 -2.386 1.00 96.50 94 ALA A C 1
ATOM 756 O O . ALA A 1 94 ? 1.352 -5.418 -2.772 1.00 96.50 94 ALA A O 1
ATOM 757 N N . TYR A 1 95 ? -0.674 -5.962 -1.996 1.00 96.06 95 TYR A N 1
ATOM 758 C CA . TYR A 1 95 ? -0.460 -7.409 -2.079 1.00 96.06 95 TYR A CA 1
ATOM 759 C C . TYR A 1 95 ? -0.423 -7.954 -3.512 1.00 96.06 95 TYR A C 1
ATOM 761 O O . TYR A 1 95 ? 0.001 -9.088 -3.727 1.00 96.06 95 TYR A O 1
ATOM 769 N N . LEU A 1 96 ? -0.826 -7.156 -4.507 1.00 95.62 96 LEU A N 1
ATOM 770 C CA . LEU A 1 96 ? -0.690 -7.511 -5.921 1.00 95.62 96 LEU A CA 1
ATOM 771 C C . LEU A 1 96 ? 0.750 -7.352 -6.429 1.00 95.62 96 LEU A C 1
ATOM 773 O O . LEU A 1 96 ? 1.108 -7.960 -7.439 1.00 95.62 96 LEU A O 1
ATOM 777 N N . LEU A 1 97 ? 1.557 -6.528 -5.754 1.00 95.69 97 LEU A N 1
ATOM 778 C CA . LEU A 1 97 ? 2.940 -6.244 -6.118 1.00 95.69 97 LEU A CA 1
ATOM 779 C C . LEU A 1 97 ? 3.873 -7.133 -5.296 1.00 95.69 97 LEU A C 1
ATOM 781 O O . LEU A 1 97 ? 4.006 -6.986 -4.085 1.00 95.69 97 LEU A O 1
ATOM 785 N N . GLU A 1 98 ? 4.523 -8.067 -5.974 1.00 93.25 98 GLU A N 1
ATOM 786 C CA . GLU A 1 98 ? 5.463 -9.014 -5.382 1.00 93.25 98 GLU A CA 1
ATOM 787 C C . GLU A 1 98 ? 6.683 -9.103 -6.286 1.00 93.25 98 GLU A C 1
ATOM 789 O O . GLU A 1 98 ? 6.559 -9.053 -7.511 1.00 93.25 98 GLU A O 1
ATOM 794 N N . ALA A 1 99 ? 7.868 -9.207 -5.692 1.00 91.44 99 ALA A N 1
ATOM 795 C CA . ALA A 1 99 ? 9.130 -9.170 -6.424 1.00 91.44 99 ALA A CA 1
ATOM 796 C C . ALA A 1 99 ? 9.444 -10.559 -6.998 1.00 91.44 99 ALA A C 1
ATOM 798 O O . ALA A 1 99 ? 10.390 -11.238 -6.611 1.00 91.44 99 ALA A O 1
ATOM 799 N N . ASP A 1 100 ? 8.591 -10.999 -7.916 1.00 90.88 100 ASP A N 1
ATOM 800 C CA . ASP A 1 100 ? 8.720 -12.261 -8.624 1.00 90.88 100 ASP A CA 1
ATOM 801 C C . ASP A 1 100 ? 8.369 -12.111 -10.115 1.00 90.88 100 ASP A C 1
ATOM 803 O O . ASP A 1 100 ? 8.163 -11.012 -10.642 1.00 90.88 100 ASP A O 1
ATOM 807 N N . GLN A 1 101 ? 8.317 -13.247 -10.813 1.00 91.75 101 GLN A N 1
ATOM 808 C CA . GLN A 1 101 ? 8.063 -13.323 -12.251 1.00 91.75 101 GLN A CA 1
ATOM 809 C C . GLN A 1 101 ? 6.748 -12.639 -12.679 1.00 91.75 101 GLN A C 1
ATOM 811 O O . GLN A 1 101 ? 6.627 -12.229 -13.833 1.00 91.75 101 GLN A O 1
ATOM 816 N N . ARG A 1 102 ? 5.784 -12.431 -11.769 1.00 93.12 102 ARG A N 1
ATOM 817 C CA . ARG A 1 102 ? 4.496 -11.796 -12.087 1.00 93.12 102 ARG A CA 1
ATOM 818 C C . ARG A 1 102 ? 4.641 -10.365 -12.574 1.00 93.12 102 ARG A C 1
ATOM 820 O O . ARG A 1 102 ? 3.858 -9.951 -13.424 1.00 93.12 102 ARG A O 1
ATOM 827 N N . LEU A 1 103 ? 5.624 -9.612 -12.077 1.00 94.94 103 LEU A N 1
ATOM 828 C CA . LEU A 1 103 ? 5.863 -8.249 -12.559 1.00 94.94 103 LEU A CA 1
ATOM 829 C C . LEU A 1 103 ? 6.355 -8.258 -14.008 1.00 94.94 103 LEU A C 1
ATOM 831 O O . LEU A 1 103 ? 5.895 -7.462 -14.821 1.00 94.94 103 LEU A O 1
ATOM 835 N N . SER A 1 104 ? 7.232 -9.200 -14.350 1.00 96.12 104 SER A N 1
ATOM 836 C CA . SER A 1 104 ? 7.708 -9.394 -15.721 1.00 96.12 104 SER A CA 1
ATOM 837 C C . SER A 1 104 ? 6.570 -9.831 -16.653 1.00 96.12 104 SER A C 1
ATOM 839 O O . SER A 1 104 ? 6.378 -9.242 -17.719 1.00 96.12 104 SER A O 1
ATOM 841 N N . ASP A 1 105 ? 5.740 -10.783 -16.215 1.00 95.75 105 ASP A N 1
ATOM 842 C CA . ASP A 1 105 ? 4.560 -11.248 -16.956 1.00 95.75 105 ASP A CA 1
ATOM 843 C C . ASP A 1 105 ? 3.530 -10.126 -17.149 1.00 95.75 105 ASP A C 1
ATOM 845 O O . ASP A 1 105 ? 2.938 -9.992 -18.223 1.00 95.75 105 ASP A O 1
ATOM 849 N N . TRP A 1 106 ? 3.339 -9.285 -16.130 1.00 96.00 106 TRP A N 1
ATOM 850 C CA . TRP A 1 106 ? 2.468 -8.115 -16.192 1.00 96.00 106 TRP A CA 1
ATOM 851 C C . TRP A 1 106 ? 2.950 -7.104 -17.222 1.00 96.00 106 TRP A C 1
ATOM 853 O O . TRP A 1 106 ? 2.160 -6.687 -18.070 1.00 96.00 106 TRP A O 1
ATOM 863 N N . VAL A 1 107 ? 4.241 -6.765 -17.217 1.00 97.31 107 VAL A N 1
ATOM 864 C CA . VAL A 1 107 ? 4.820 -5.875 -18.230 1.00 97.31 107 VAL A CA 1
ATOM 865 C C . VAL A 1 107 ? 4.670 -6.481 -19.620 1.00 97.31 107 VAL A C 1
ATOM 867 O O . VAL A 1 107 ? 4.172 -5.814 -20.523 1.00 97.31 107 VAL A O 1
ATOM 870 N N . SER A 1 108 ? 5.025 -7.753 -19.798 1.00 97.38 108 SER A N 1
ATOM 871 C CA . SER A 1 108 ? 4.937 -8.432 -21.091 1.00 97.38 108 SER A CA 1
ATOM 872 C C . SER A 1 108 ? 3.508 -8.429 -21.653 1.00 97.38 108 SER A C 1
ATOM 874 O O . SER A 1 108 ? 3.292 -8.051 -22.807 1.00 97.38 108 SER A O 1
ATOM 876 N N . ALA A 1 109 ? 2.517 -8.786 -20.833 1.00 97.06 109 ALA A N 1
ATOM 877 C CA . ALA A 1 109 ? 1.140 -8.970 -21.279 1.00 97.06 109 ALA A CA 1
ATOM 878 C C . ALA A 1 109 ? 0.307 -7.681 -21.315 1.00 97.06 109 ALA A C 1
ATOM 880 O O . ALA A 1 109 ? -0.620 -7.585 -22.117 1.00 97.06 109 ALA A O 1
ATOM 881 N N . GLN A 1 110 ? 0.576 -6.719 -20.428 1.00 97.19 110 GLN A N 1
ATOM 882 C CA . GLN A 1 110 ? -0.233 -5.503 -20.273 1.00 97.19 110 GLN A CA 1
ATOM 883 C C . GLN A 1 110 ? 0.460 -4.240 -20.790 1.00 97.19 110 GLN A C 1
ATOM 885 O O . GLN A 1 110 ? -0.090 -3.153 -20.626 1.00 97.19 110 GLN A O 1
ATOM 890 N N . HIS A 1 111 ? 1.630 -4.327 -21.433 1.00 97.69 111 HIS A N 1
ATOM 891 C CA . HIS A 1 111 ? 2.224 -3.175 -22.116 1.00 97.69 111 HIS A CA 1
ATOM 892 C C . HIS A 1 111 ? 1.231 -2.541 -23.107 1.00 97.69 111 HIS A C 1
ATOM 894 O O . HIS A 1 111 ? 0.443 -3.231 -23.747 1.00 97.69 111 HIS A O 1
ATOM 900 N N . ARG A 1 112 ? 1.279 -1.220 -23.311 1.00 95.94 112 ARG A N 1
ATOM 901 C CA . ARG A 1 112 ? 0.398 -0.505 -24.264 1.00 95.94 112 ARG A CA 1
ATOM 902 C C . ARG A 1 112 ? 0.523 -1.014 -25.704 1.00 95.94 112 ARG A C 1
ATOM 904 O O . ARG A 1 112 ? -0.380 -0.809 -26.509 1.00 95.94 112 ARG A O 1
ATOM 911 N N . LYS A 1 113 ? 1.647 -1.659 -26.022 1.00 95.25 113 LYS A N 1
ATOM 912 C CA . LYS A 1 113 ? 1.896 -2.399 -27.264 1.00 95.25 113 LYS A CA 1
ATOM 913 C C . LYS A 1 113 ? 2.444 -3.787 -26.903 1.00 95.25 113 LYS A C 1
ATOM 915 O O . LYS A 1 113 ? 3.662 -3.885 -26.764 1.00 95.25 113 LYS A O 1
ATOM 920 N N . PRO A 1 114 ? 1.597 -4.803 -26.660 1.00 93.25 114 PRO A N 1
ATOM 921 C CA . PRO A 1 114 ? 2.058 -6.147 -26.318 1.00 93.25 114 PRO A CA 1
ATOM 922 C C . PRO A 1 114 ? 2.715 -6.865 -27.517 1.00 93.25 114 PRO A C 1
ATOM 924 O O . PRO A 1 114 ? 2.271 -6.659 -28.650 1.00 93.25 114 PRO A O 1
ATOM 927 N N . PRO A 1 115 ? 3.710 -7.745 -27.289 1.00 96.31 115 PRO A N 1
ATOM 928 C CA . PRO A 1 115 ? 4.354 -7.993 -26.001 1.00 96.31 115 PRO A CA 1
ATOM 929 C C . PRO A 1 115 ? 5.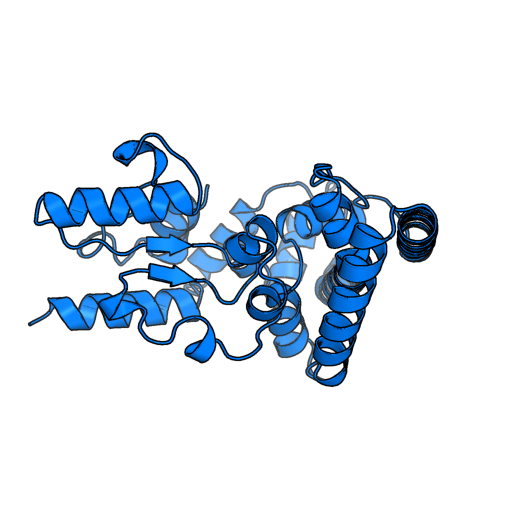211 -6.799 -25.549 1.00 96.31 115 PRO A C 1
ATOM 931 O O . PRO A 1 115 ? 5.745 -6.051 -26.369 1.00 96.31 115 PRO A O 1
ATOM 934 N N . GLY A 1 116 ? 5.329 -6.616 -24.235 1.00 96.56 116 GLY A N 1
ATOM 935 C CA . GLY A 1 116 ? 6.190 -5.595 -23.642 1.00 96.56 116 GLY A CA 1
ATOM 936 C C . GLY A 1 116 ? 7.666 -5.756 -24.045 1.00 96.56 116 GLY A C 1
ATOM 937 O O . GLY A 1 116 ? 8.125 -6.879 -24.259 1.00 96.56 116 GLY A O 1
ATOM 938 N N . PRO A 1 117 ? 8.439 -4.658 -24.149 1.00 97.69 117 PRO A N 1
ATOM 939 C CA . PRO A 1 117 ? 9.869 -4.725 -24.437 1.00 97.69 117 PRO A CA 1
ATOM 940 C C . PRO A 1 117 ? 10.626 -5.592 -23.422 1.00 97.69 117 PRO A C 1
ATOM 942 O O . PRO A 1 117 ? 10.442 -5.442 -22.214 1.00 97.69 117 PRO A O 1
ATOM 945 N N . GLU A 1 118 ? 11.533 -6.447 -23.901 1.00 97.25 118 GLU A N 1
ATOM 946 C CA . GLU A 1 118 ? 12.256 -7.406 -23.050 1.00 97.25 118 GLU A CA 1
ATOM 947 C C . GLU A 1 118 ? 13.045 -6.724 -21.921 1.00 97.25 118 GLU A C 1
ATOM 949 O O . GLU A 1 118 ? 13.051 -7.202 -20.788 1.00 97.25 118 GLU A O 1
ATOM 954 N N . HIS A 1 119 ? 13.668 -5.573 -22.201 1.00 97.31 119 HIS A N 1
ATOM 955 C CA . HIS A 1 119 ? 14.411 -4.822 -21.188 1.00 97.31 119 HIS A CA 1
ATOM 956 C C . HIS A 1 119 ? 13.507 -4.345 -20.039 1.00 97.31 119 HIS A C 1
ATOM 958 O O . HIS A 1 119 ? 13.897 -4.487 -18.886 1.00 97.31 119 HIS A O 1
ATOM 964 N N . LEU A 1 120 ? 12.279 -3.886 -20.326 1.00 97.25 120 LEU A N 1
ATOM 965 C CA . LEU A 1 120 ? 11.313 -3.498 -19.290 1.00 97.25 120 LEU A CA 1
ATOM 966 C C . LEU A 1 120 ? 10.816 -4.710 -18.501 1.00 97.25 120 LEU A C 1
ATOM 968 O O . LEU A 1 120 ? 10.666 -4.626 -17.288 1.00 97.25 120 LEU A O 1
ATOM 972 N N . CYS A 1 121 ? 10.599 -5.849 -19.165 1.00 97.06 121 CYS A N 1
ATOM 973 C CA . CYS A 1 121 ? 10.203 -7.086 -18.488 1.00 97.06 121 CYS A CA 1
ATOM 974 C C . CYS A 1 121 ? 11.294 -7.570 -17.521 1.00 97.06 121 CYS A C 1
ATOM 976 O O . CYS A 1 121 ? 10.981 -8.076 -16.445 1.00 97.06 121 CYS A O 1
ATOM 978 N N . ARG A 1 122 ? 12.572 -7.412 -17.892 1.00 96.81 122 ARG A N 1
ATOM 979 C CA . ARG A 1 122 ? 13.730 -7.777 -17.062 1.00 96.81 122 ARG A CA 1
ATOM 980 C C . ARG A 1 122 ? 13.965 -6.792 -15.913 1.00 96.81 122 ARG A C 1
ATOM 982 O O . ARG A 1 122 ? 14.367 -7.212 -14.837 1.00 96.81 122 ARG A O 1
ATOM 989 N N . GLN A 1 123 ? 13.700 -5.507 -16.138 1.00 97.00 123 GLN A N 1
ATOM 990 C CA . GLN A 1 123 ? 13.893 -4.426 -15.162 1.00 97.00 123 GLN A CA 1
ATOM 991 C C . GLN A 1 123 ? 12.645 -4.132 -14.317 1.00 97.00 123 GLN A C 1
ATOM 993 O O . GLN A 1 123 ? 12.646 -3.187 -13.535 1.00 97.00 123 GLN A O 1
ATOM 998 N N . ALA A 1 124 ? 11.567 -4.911 -14.454 1.00 97.25 124 ALA A N 1
ATOM 999 C CA . ALA A 1 124 ? 10.284 -4.604 -13.824 1.00 97.25 124 ALA A CA 1
ATOM 1000 C C . ALA A 1 124 ? 10.398 -4.436 -12.298 1.00 97.25 124 ALA A C 1
ATOM 1002 O O . ALA A 1 124 ? 9.877 -3.466 -11.753 1.00 97.25 124 ALA A O 1
ATOM 1003 N N . VAL A 1 125 ? 11.123 -5.334 -11.620 1.00 97.44 125 VAL A N 1
ATOM 1004 C CA . VAL A 1 125 ? 11.357 -5.263 -10.166 1.00 97.44 125 VAL A CA 1
ATOM 1005 C C . VAL A 1 125 ? 12.145 -4.005 -9.792 1.00 97.44 125 VAL A C 1
ATOM 1007 O O . VAL A 1 125 ? 11.726 -3.270 -8.902 1.00 97.44 125 VAL A O 1
ATOM 1010 N N . GLU A 1 126 ? 13.238 -3.717 -10.501 1.00 97.06 126 GLU A N 1
ATOM 1011 C CA . GLU A 1 126 ? 14.085 -2.538 -10.270 1.00 97.06 126 GLU A CA 1
ATOM 1012 C C . GLU A 1 126 ? 13.290 -1.232 -10.429 1.00 97.06 126 GLU A C 1
ATOM 1014 O O . GLU A 1 126 ? 13.343 -0.359 -9.564 1.00 97.06 126 GLU A O 1
ATOM 1019 N N . ILE A 1 127 ? 12.475 -1.128 -11.483 1.00 97.38 127 ILE A N 1
ATOM 1020 C CA . ILE A 1 127 ? 11.619 0.039 -11.737 1.00 97.38 127 ILE A CA 1
ATOM 1021 C C . ILE A 1 127 ? 10.571 0.203 -10.629 1.00 97.38 127 ILE A C 1
ATOM 1023 O O . ILE A 1 127 ? 10.298 1.328 -10.202 1.00 97.38 127 ILE A O 1
ATOM 1027 N N . VAL A 1 128 ? 9.986 -0.899 -10.143 1.00 97.94 128 VAL A N 1
ATOM 1028 C CA . VAL A 1 128 ? 9.035 -0.860 -9.022 1.00 97.94 128 VAL A CA 1
ATOM 1029 C C . VAL A 1 128 ? 9.724 -0.403 -7.739 1.00 97.94 128 VAL A C 1
ATOM 1031 O O . VAL A 1 128 ? 9.208 0.488 -7.067 1.00 97.94 128 VAL A O 1
ATOM 1034 N N . LEU A 1 129 ? 10.903 -0.942 -7.425 1.00 98.00 129 LEU A N 1
ATOM 1035 C CA . LEU A 1 129 ? 11.690 -0.535 -6.260 1.00 98.00 129 LEU A CA 1
ATOM 1036 C C . LEU A 1 129 ? 12.068 0.949 -6.318 1.00 98.00 129 LEU A C 1
ATOM 1038 O O . LEU A 1 129 ? 11.895 1.656 -5.327 1.00 98.00 129 LEU A O 1
ATOM 1042 N N . GLN A 1 130 ? 12.518 1.439 -7.475 1.00 97.00 130 GLN A N 1
ATOM 1043 C CA . GLN A 1 130 ? 12.831 2.853 -7.667 1.00 97.00 130 GLN A CA 1
ATOM 1044 C C . GLN A 1 130 ? 11.588 3.732 -7.476 1.00 97.00 130 GLN A C 1
ATOM 1046 O O . GLN A 1 130 ? 11.654 4.760 -6.804 1.00 97.00 130 GLN A O 1
ATOM 1051 N N . ALA A 1 131 ? 10.435 3.321 -8.015 1.00 97.75 131 ALA A N 1
ATOM 1052 C CA . ALA A 1 131 ? 9.183 4.049 -7.840 1.00 97.75 131 ALA A CA 1
ATOM 1053 C C . ALA A 1 131 ? 8.729 4.090 -6.370 1.00 97.75 131 ALA A C 1
ATOM 1055 O O . ALA A 1 131 ? 8.290 5.146 -5.910 1.00 97.75 131 ALA A O 1
ATOM 1056 N N . CYS A 1 132 ? 8.874 2.983 -5.633 1.00 98.25 132 CYS A N 1
ATOM 1057 C CA . CYS A 1 132 ? 8.648 2.945 -4.190 1.00 98.25 132 CYS A CA 1
ATOM 1058 C C . CYS A 1 132 ? 9.575 3.917 -3.454 1.00 98.25 132 CYS A C 1
ATOM 1060 O O . CYS A 1 132 ? 9.105 4.681 -2.616 1.00 98.25 132 CYS A O 1
ATOM 1062 N N . ASP A 1 133 ? 10.867 3.933 -3.787 1.00 96.88 133 ASP A N 1
ATOM 1063 C CA . ASP A 1 133 ? 11.846 4.806 -3.135 1.00 96.88 133 ASP A CA 1
ATOM 1064 C C . ASP A 1 133 ? 11.541 6.296 -3.361 1.00 96.88 133 ASP A C 1
ATOM 1066 O O . ASP A 1 133 ? 11.546 7.084 -2.412 1.00 96.88 133 ASP A O 1
ATOM 1070 N N . SER A 1 134 ? 11.183 6.675 -4.596 1.00 96.88 134 SER A N 1
ATOM 1071 C CA . SER A 1 134 ? 10.779 8.052 -4.912 1.00 96.88 134 SER A CA 1
ATOM 1072 C C . SER A 1 134 ? 9.543 8.481 -4.120 1.00 96.88 134 SER A C 1
ATOM 1074 O O . SER A 1 134 ? 9.489 9.596 -3.601 1.00 96.88 134 SER A O 1
ATOM 1076 N N . LEU A 1 135 ? 8.533 7.608 -4.030 1.00 97.81 135 LEU A N 1
ATOM 1077 C CA . LEU A 1 135 ? 7.289 7.916 -3.325 1.00 97.81 135 LEU A CA 1
ATOM 1078 C C . LEU A 1 135 ? 7.469 7.919 -1.805 1.00 97.81 135 LEU A C 1
ATOM 1080 O O . LEU A 1 135 ? 6.856 8.750 -1.137 1.00 97.81 135 LEU A O 1
ATOM 1084 N N . LEU A 1 136 ? 8.341 7.062 -1.267 1.00 97.75 136 LEU A N 1
ATOM 1085 C CA . LEU A 1 136 ? 8.716 7.097 0.143 1.00 97.75 136 LEU A CA 1
ATOM 1086 C C . LEU A 1 136 ? 9.382 8.434 0.491 1.00 97.75 136 LEU A C 1
ATOM 1088 O O . LEU A 1 136 ? 9.015 9.051 1.486 1.00 97.75 136 LEU A O 1
ATOM 1092 N N . SER A 1 137 ? 10.294 8.936 -0.350 1.00 95.94 137 SER A N 1
ATOM 1093 C CA . SER A 1 137 ? 10.880 10.276 -0.171 1.00 95.94 137 SER A CA 1
ATOM 1094 C C . SER A 1 137 ? 9.835 11.395 -0.234 1.00 95.94 137 SER A C 1
ATOM 1096 O O . SER A 1 137 ? 9.935 12.379 0.495 1.00 95.94 137 SER A O 1
ATOM 1098 N N . ALA A 1 138 ? 8.798 11.238 -1.060 1.00 97.88 138 ALA A N 1
ATOM 1099 C CA . ALA A 1 138 ? 7.703 12.199 -1.164 1.00 97.88 138 ALA A CA 1
ATOM 1100 C C . ALA A 1 138 ? 6.698 12.134 0.007 1.00 97.88 138 ALA A C 1
ATOM 1102 O O . ALA A 1 138 ? 5.826 13.000 0.110 1.00 97.88 138 ALA A O 1
ATOM 1103 N N . ALA A 1 139 ? 6.793 11.156 0.917 1.00 97.56 139 ALA A N 1
ATOM 1104 C CA . ALA A 1 139 ? 5.816 10.995 1.995 1.00 97.56 139 ALA A CA 1
ATOM 1105 C C . ALA A 1 139 ? 5.795 12.176 2.985 1.00 97.56 139 ALA A C 1
ATOM 1107 O O . ALA A 1 139 ? 4.720 12.549 3.454 1.00 97.56 139 ALA A O 1
ATOM 1108 N N . ALA A 1 140 ? 6.932 12.841 3.226 1.00 98.19 140 ALA A N 1
ATOM 1109 C CA . ALA A 1 140 ? 6.979 14.071 4.026 1.00 98.19 140 ALA A CA 1
ATOM 1110 C C . ALA A 1 140 ? 6.197 15.227 3.373 1.00 98.19 140 ALA A C 1
A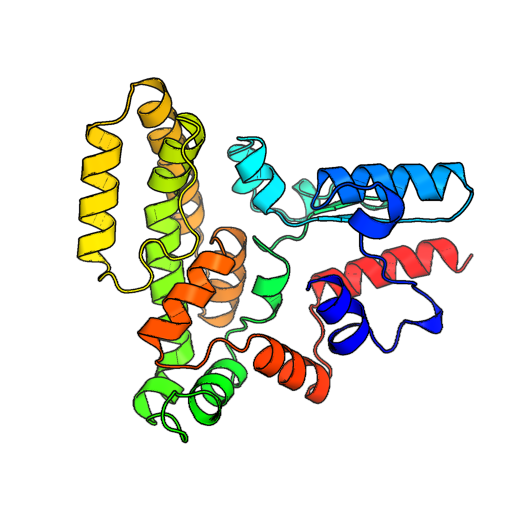TOM 1112 O O . ALA A 1 140 ? 5.501 15.979 4.057 1.00 98.19 140 ALA A O 1
ATOM 1113 N N . TYR A 1 141 ? 6.248 15.330 2.042 1.00 98.38 141 TYR A N 1
ATOM 1114 C CA . TYR A 1 141 ? 5.445 16.290 1.284 1.00 98.38 141 TYR A CA 1
ATOM 1115 C C . TYR A 1 141 ? 3.948 15.980 1.398 1.00 98.38 141 TYR A C 1
ATOM 1117 O O . TYR A 1 141 ? 3.157 16.887 1.657 1.00 98.38 141 TYR A O 1
ATOM 1125 N N . PHE A 1 142 ? 3.547 14.711 1.261 1.00 98.12 142 PHE A N 1
ATOM 1126 C CA . PHE A 1 142 ? 2.138 14.330 1.408 1.00 98.12 142 PHE A CA 1
ATOM 1127 C C . PHE A 1 142 ? 1.621 14.590 2.826 1.00 98.12 142 PHE A C 1
ATOM 1129 O O . PHE A 1 142 ? 0.504 15.078 2.981 1.00 98.12 142 PHE A O 1
ATOM 1136 N N . ALA A 1 143 ? 2.434 14.324 3.851 1.00 98.25 143 ALA A N 1
ATOM 1137 C CA . ALA A 1 143 ? 2.081 14.619 5.234 1.00 98.25 143 ALA A CA 1
ATOM 1138 C C . ALA A 1 143 ? 1.925 16.130 5.483 1.00 98.25 143 ALA A C 1
ATOM 1140 O O . ALA A 1 143 ? 0.944 16.537 6.098 1.00 98.25 143 ALA A O 1
ATOM 1141 N N . SER A 1 144 ? 2.822 16.963 4.937 1.00 98.38 144 SER A N 1
ATOM 1142 C CA . SER A 1 144 ? 2.703 18.431 4.986 1.00 98.38 144 SER A CA 1
ATOM 1143 C C . SER A 1 144 ? 1.413 18.936 4.330 1.00 98.38 144 SER A C 1
ATOM 1145 O O . SER A 1 144 ? 0.698 19.758 4.904 1.00 98.38 144 SER A O 1
ATOM 1147 N N . LYS A 1 145 ? 1.072 18.418 3.142 1.00 98.12 145 LYS A N 1
ATOM 1148 C CA . LYS A 1 145 ? -0.182 18.752 2.448 1.00 98.12 145 LYS A CA 1
ATOM 1149 C C . LYS A 1 145 ? -1.412 18.343 3.256 1.00 98.12 145 LYS A C 1
ATOM 1151 O O . LYS A 1 145 ? -2.340 19.134 3.405 1.00 98.12 145 LYS A O 1
ATOM 1156 N N . HIS A 1 146 ? -1.394 17.137 3.821 1.00 97.56 146 HIS A N 1
ATOM 1157 C CA . HIS A 1 146 ? -2.477 16.644 4.671 1.00 97.56 146 HIS A CA 1
ATOM 1158 C C . HIS A 1 146 ? -2.627 17.469 5.954 1.00 97.56 146 HIS A C 1
ATOM 1160 O O . HIS A 1 146 ? -3.748 17.700 6.408 1.00 97.56 146 HIS A O 1
ATOM 1166 N N . GLU A 1 147 ? -1.524 17.970 6.518 1.00 97.81 147 GLU A N 1
ATOM 1167 C CA . GLU A 1 147 ? -1.575 18.870 7.671 1.00 97.81 147 GLU A CA 1
ATOM 1168 C C . GLU A 1 147 ? -2.340 20.156 7.346 1.00 97.81 147 GLU A C 1
ATOM 1170 O O . GLU A 1 147 ? -3.231 20.543 8.099 1.00 97.81 147 GLU A O 1
ATOM 1175 N N . GLN A 1 148 ? -2.090 20.714 6.161 1.00 97.38 148 GLN A N 1
ATOM 1176 C CA . GLN A 1 148 ? -2.754 21.906 5.623 1.00 97.38 148 GLN A CA 1
ATOM 1177 C C . GLN A 1 148 ? -4.206 21.655 5.166 1.00 97.38 148 GLN A C 1
ATOM 1179 O O . GLN A 1 148 ? -4.870 22.574 4.690 1.00 97.38 148 GLN A O 1
ATOM 1184 N N . GLY A 1 149 ? -4.718 20.424 5.286 1.00 96.62 149 GLY A N 1
ATOM 1185 C CA . GLY A 1 149 ? -6.051 20.053 4.805 1.00 96.62 149 GLY A CA 1
ATOM 1186 C C . GLY A 1 149 ? -6.152 19.965 3.279 1.00 96.62 149 GLY A C 1
ATOM 1187 O O . GLY A 1 149 ? -7.254 19.978 2.729 1.00 96.62 149 GLY A O 1
ATOM 1188 N N . GLU A 1 150 ? -5.018 19.873 2.582 1.00 96.12 150 GLU A N 1
ATOM 1189 C CA . GLU A 1 150 ? -4.967 19.776 1.130 1.00 96.12 150 GLU A CA 1
ATOM 1190 C C . GLU A 1 150 ? -4.921 18.319 0.661 1.00 96.12 150 GLU A C 1
ATOM 1192 O O . GLU A 1 150 ? -4.020 17.546 0.996 1.00 96.12 150 GLU A O 1
ATOM 1197 N N . ALA A 1 151 ? -5.874 17.951 -0.194 1.00 91.50 151 ALA A N 1
ATOM 1198 C CA . ALA A 1 151 ? -5.883 16.648 -0.839 1.00 91.50 151 ALA A CA 1
ATOM 1199 C C . ALA A 1 151 ? -4.942 16.632 -2.051 1.00 91.50 151 ALA A C 1
ATOM 1201 O O . ALA A 1 151 ? -5.087 17.419 -2.988 1.00 91.50 151 ALA A O 1
ATOM 1202 N N . VAL A 1 152 ? -4.014 15.675 -2.082 1.00 94.56 152 VAL A N 1
ATOM 1203 C CA . VAL A 1 152 ? -3.157 15.438 -3.250 1.00 94.56 152 VAL A CA 1
ATOM 1204 C C . VAL A 1 152 ? -3.780 14.347 -4.119 1.00 94.56 152 VAL A C 1
ATOM 1206 O O . VAL A 1 152 ? -4.067 13.253 -3.639 1.00 94.56 152 VAL A O 1
ATOM 1209 N N . SER A 1 153 ? -3.983 14.600 -5.413 1.00 94.31 153 SER A N 1
ATOM 1210 C CA . SER A 1 153 ? -4.582 13.601 -6.319 1.00 94.31 153 SER A CA 1
ATOM 1211 C C . SER A 1 153 ? -3.688 12.370 -6.474 1.00 94.31 153 SER A C 1
ATOM 1213 O O . SER A 1 153 ? -2.478 12.540 -6.575 1.00 94.31 153 SER A O 1
ATOM 1215 N N . ALA A 1 154 ? -4.235 11.152 -6.560 1.00 92.12 154 ALA A N 1
ATOM 1216 C CA . ALA A 1 154 ? -3.449 9.914 -6.718 1.00 92.12 154 ALA A CA 1
ATOM 1217 C C . ALA A 1 154 ? -2.535 9.891 -7.967 1.00 92.12 154 ALA A C 1
ATOM 1219 O O . ALA A 1 154 ? -1.592 9.112 -8.025 1.00 92.12 154 ALA A O 1
ATOM 1220 N N . GLY A 1 155 ? -2.788 10.752 -8.960 1.00 93.25 155 GLY A N 1
ATOM 1221 C CA . GLY A 1 155 ? -1.929 10.917 -10.137 1.00 93.25 155 GLY A CA 1
ATOM 1222 C C . GLY A 1 155 ? -0.711 11.823 -9.921 1.00 93.25 155 GLY A C 1
ATOM 1223 O O . GLY A 1 155 ? 0.112 11.945 -10.827 1.00 93.25 155 GLY A O 1
ATOM 1224 N N . ALA A 1 156 ? -0.575 12.468 -8.757 1.00 92.94 156 ALA A N 1
ATOM 1225 C CA . ALA A 1 156 ? 0.584 13.304 -8.463 1.00 92.94 156 ALA A CA 1
ATOM 1226 C C . ALA A 1 156 ? 1.881 12.498 -8.612 1.00 92.94 156 ALA A C 1
ATOM 1228 O O . ALA A 1 156 ? 1.991 11.385 -8.098 1.00 92.94 156 ALA A O 1
ATOM 1229 N N . PHE A 1 157 ? 2.849 13.081 -9.321 1.00 95.12 157 PHE A N 1
ATOM 1230 C CA . PHE A 1 157 ? 4.148 12.481 -9.623 1.00 95.12 157 PHE A CA 1
ATOM 1231 C C . PHE A 1 157 ? 4.122 11.220 -10.505 1.00 95.12 157 PHE A C 1
ATOM 1233 O O . PHE A 1 157 ? 5.136 10.523 -10.586 1.00 95.12 157 PHE A O 1
ATOM 1240 N N . CYS A 1 158 ? 3.020 10.893 -11.191 1.00 94.00 158 CYS A N 1
ATOM 1241 C CA . CYS A 1 158 ? 2.972 9.679 -12.016 1.00 94.00 158 CYS A CA 1
ATOM 1242 C C . CYS A 1 158 ? 3.956 9.708 -13.205 1.00 94.00 158 CYS A C 1
ATOM 1244 O O . CYS A 1 158 ? 4.552 8.682 -13.530 1.00 94.00 158 CYS A O 1
ATOM 1246 N N . ASP A 1 159 ? 4.190 10.877 -13.801 1.00 93.25 159 ASP A N 1
ATOM 1247 C CA . ASP A 1 159 ? 5.050 11.098 -14.969 1.00 93.25 159 ASP A CA 1
ATOM 1248 C C . ASP A 1 159 ? 6.365 11.835 -14.652 1.00 93.25 159 ASP A C 1
ATOM 1250 O O . ASP A 1 159 ? 7.262 11.887 -15.494 1.00 93.25 159 ASP A O 1
ATOM 1254 N N . CYS A 1 160 ? 6.532 12.335 -13.426 1.00 94.88 160 CYS A N 1
ATOM 1255 C CA . CYS A 1 160 ? 7.726 13.070 -13.015 1.00 94.88 160 CYS A CA 1
ATOM 1256 C C . CYS A 1 160 ? 8.987 12.183 -12.926 1.00 94.88 160 CYS A C 1
ATOM 1258 O O . CYS A 1 160 ? 8.942 10.992 -12.569 1.00 94.88 160 CYS A O 1
ATOM 1260 N N . SER A 1 161 ? 10.146 12.776 -13.213 1.00 94.88 161 SER A N 1
ATOM 1261 C CA . SER A 1 161 ? 11.453 12.226 -12.841 1.00 94.88 161 SER A CA 1
ATOM 1262 C C . SER A 1 161 ? 11.686 12.349 -11.333 1.00 94.88 161 SER A C 1
ATOM 1264 O O . SER A 1 161 ? 11.020 13.129 -10.657 1.00 94.88 161 SER A O 1
ATOM 1266 N N . ASP A 1 162 ? 12.635 11.587 -10.799 1.00 93.31 162 ASP A N 1
ATOM 1267 C CA . ASP A 1 162 ? 12.919 11.589 -9.359 1.00 93.31 162 ASP A CA 1
ATOM 1268 C C . ASP A 1 162 ? 13.425 12.967 -8.897 1.00 93.31 162 ASP A C 1
ATOM 1270 O O . ASP A 1 162 ? 12.975 13.475 -7.876 1.00 93.31 162 ASP A O 1
ATOM 1274 N N . ALA A 1 163 ? 14.244 13.633 -9.721 1.00 95.62 163 ALA A N 1
ATOM 1275 C CA . ALA A 1 163 ? 14.711 14.997 -9.467 1.00 95.62 163 ALA A CA 1
ATOM 1276 C C . ALA A 1 163 ? 13.562 16.022 -9.432 1.00 95.62 163 ALA A C 1
ATOM 1278 O O . ALA A 1 163 ? 13.548 16.904 -8.580 1.00 95.62 163 ALA A O 1
ATOM 1279 N N . GLN A 1 164 ? 12.569 15.889 -10.321 1.00 97.25 164 GLN A N 1
ATOM 1280 C CA . GLN A 1 164 ? 11.392 16.768 -10.319 1.00 97.25 164 GLN A CA 1
ATOM 1281 C C . GLN A 1 164 ? 10.532 16.570 -9.067 1.00 97.25 164 GLN A C 1
ATOM 1283 O O . GLN A 1 164 ? 9.982 17.539 -8.542 1.00 97.25 164 GLN A O 1
ATOM 1288 N N . ILE A 1 165 ? 10.402 15.323 -8.595 1.00 97.19 165 ILE A N 1
ATOM 1289 C CA . ILE A 1 165 ? 9.692 15.014 -7.348 1.00 97.19 165 ILE A CA 1
ATOM 1290 C C . ILE A 1 165 ? 10.409 15.688 -6.184 1.00 97.19 165 ILE A C 1
ATOM 1292 O O . ILE A 1 165 ? 9.781 16.437 -5.444 1.00 97.19 165 ILE A O 1
ATOM 1296 N N . GLU A 1 166 ? 11.717 15.470 -6.061 1.00 96.75 166 GLU A N 1
ATOM 1297 C CA . GLU A 1 166 ? 12.533 16.045 -4.992 1.00 96.75 166 GLU A CA 1
ATOM 1298 C C . GLU A 1 166 ? 12.454 17.577 -4.968 1.00 96.75 166 GLU A C 1
ATOM 1300 O O . GLU A 1 166 ? 12.145 18.162 -3.930 1.00 96.75 166 GLU A O 1
ATOM 1305 N N . GLU A 1 167 ? 12.655 18.229 -6.116 1.00 97.38 167 GLU A N 1
ATOM 1306 C CA . GLU A 1 167 ? 12.563 19.685 -6.244 1.00 97.38 167 GLU A CA 1
ATOM 1307 C C . GLU A 1 167 ? 11.180 20.200 -5.820 1.00 97.38 167 GLU A C 1
ATOM 1309 O O . GLU A 1 167 ? 11.080 21.121 -5.006 1.00 97.38 167 GLU A O 1
ATOM 1314 N N . THR A 1 168 ? 10.108 19.566 -6.307 1.00 97.44 168 THR A N 1
ATOM 1315 C CA . THR A 1 168 ? 8.728 19.956 -5.979 1.00 97.44 168 THR A CA 1
ATOM 1316 C C . THR A 1 168 ? 8.431 19.780 -4.490 1.00 97.44 168 THR A C 1
ATOM 1318 O O . THR A 1 168 ? 7.836 20.664 -3.865 1.00 97.44 168 THR A O 1
ATOM 1321 N N . CYS A 1 169 ? 8.842 18.651 -3.907 1.00 98.12 169 CYS A N 1
ATOM 1322 C CA . CYS A 1 169 ? 8.649 18.359 -2.493 1.00 98.12 169 CYS A CA 1
ATOM 1323 C C . CYS A 1 169 ? 9.386 19.376 -1.615 1.00 98.12 169 CYS A C 1
ATOM 1325 O O . CYS A 1 169 ? 8.768 19.970 -0.729 1.00 98.12 169 CYS A O 1
ATOM 1327 N N . ASN A 1 170 ? 10.665 19.627 -1.898 1.00 97.56 170 ASN A N 1
ATOM 1328 C CA . ASN A 1 170 ? 11.499 20.550 -1.130 1.00 97.56 170 ASN A CA 1
ATOM 1329 C C . ASN A 1 170 ? 10.989 21.991 -1.225 1.00 97.56 170 ASN A C 1
ATOM 1331 O O . ASN A 1 170 ? 10.847 22.661 -0.200 1.00 97.56 170 ASN A O 1
ATOM 1335 N N . ALA A 1 171 ? 10.654 22.454 -2.433 1.00 97.81 171 ALA A N 1
ATOM 1336 C CA . ALA A 1 171 ? 10.108 23.792 -2.641 1.00 97.81 171 ALA A CA 1
ATOM 1337 C C . ALA A 1 171 ? 8.783 23.988 -1.889 1.00 97.81 171 ALA A C 1
ATOM 1339 O O . ALA A 1 171 ? 8.578 25.022 -1.253 1.00 97.81 171 ALA A O 1
ATOM 1340 N N . HIS A 1 172 ? 7.894 22.988 -1.914 1.00 97.75 172 HIS A N 1
ATOM 1341 C CA . HIS A 1 172 ? 6.626 23.077 -1.200 1.00 97.75 172 HIS A CA 1
ATOM 1342 C C . HIS A 1 172 ? 6.809 23.077 0.320 1.00 97.75 172 HIS A C 1
ATOM 1344 O O . HIS A 1 172 ? 6.222 23.922 0.992 1.00 97.75 172 HIS A O 1
ATOM 1350 N N . ILE A 1 173 ? 7.620 22.165 0.866 1.00 97.88 173 ILE A N 1
ATOM 1351 C CA . ILE A 1 173 ? 7.863 22.088 2.314 1.00 97.88 173 ILE A CA 1
ATOM 1352 C C . ILE A 1 173 ? 8.471 23.405 2.813 1.00 97.88 173 ILE A C 1
ATOM 1354 O O . ILE A 1 173 ? 7.978 23.960 3.788 1.00 97.88 173 ILE A O 1
ATOM 1358 N N . ALA A 1 174 ? 9.458 23.964 2.105 1.00 97.56 174 ALA A N 1
ATOM 1359 C CA . ALA A 1 174 ? 10.080 25.238 2.476 1.00 97.56 174 ALA A CA 1
ATOM 1360 C C . ALA A 1 174 ? 9.095 26.424 2.480 1.00 97.56 174 ALA A C 1
ATOM 1362 O O . ALA A 1 174 ? 9.248 27.352 3.273 1.00 97.56 174 ALA A O 1
ATOM 1363 N N . ALA A 1 175 ? 8.085 26.394 1.608 1.00 97.75 175 ALA A N 1
ATOM 1364 C CA . ALA A 1 175 ? 7.044 27.418 1.525 1.00 97.75 175 ALA A CA 1
ATOM 1365 C C . ALA A 1 175 ? 5.829 27.147 2.436 1.00 97.75 175 ALA A C 1
ATOM 1367 O O . ALA A 1 175 ? 4.921 27.976 2.493 1.00 97.75 175 ALA A O 1
ATOM 1368 N N . SER A 1 176 ? 5.777 25.994 3.111 1.00 97.81 176 SER A N 1
ATOM 1369 C CA . SER A 1 176 ? 4.630 25.593 3.932 1.00 97.81 176 SER A CA 1
ATOM 1370 C C . SER A 1 176 ? 4.594 26.343 5.273 1.00 97.81 176 SER A C 1
ATOM 1372 O O . SER A 1 176 ? 5.638 26.804 5.739 1.00 97.81 176 SER A O 1
ATOM 1374 N N . PRO A 1 177 ? 3.427 26.450 5.931 1.00 98.00 177 PRO A N 1
ATOM 1375 C CA . PRO A 1 177 ? 3.324 26.963 7.297 1.00 98.00 177 PRO A CA 1
ATOM 1376 C C . PRO A 1 177 ? 4.126 26.129 8.318 1.00 98.00 177 PRO A C 1
ATOM 1378 O O . PRO A 1 177 ? 4.505 24.988 8.049 1.00 98.00 177 PRO A O 1
ATOM 1381 N N . ALA A 1 178 ? 4.413 26.706 9.490 1.00 97.94 178 ALA A N 1
ATOM 1382 C CA . ALA A 1 178 ? 5.339 26.124 10.471 1.00 97.94 178 ALA A CA 1
ATOM 1383 C C . ALA A 1 178 ? 4.894 24.754 11.022 1.00 97.94 178 ALA A C 1
ATOM 1385 O O . ALA A 1 178 ? 5.725 23.866 11.191 1.00 97.94 178 ALA A O 1
ATOM 1386 N N . ASP A 1 179 ? 3.596 24.567 11.254 1.00 97.75 179 ASP A N 1
ATOM 1387 C CA . ASP A 1 179 ? 2.992 23.292 11.663 1.00 97.75 179 ASP A CA 1
ATOM 1388 C C . ASP A 1 179 ? 3.177 22.200 10.595 1.00 97.75 179 ASP A C 1
ATOM 1390 O O . ASP A 1 179 ? 3.601 21.082 10.890 1.00 97.75 179 ASP A O 1
ATOM 1394 N N . ALA A 1 180 ? 2.950 22.537 9.328 1.00 97.81 180 ALA A N 1
ATOM 1395 C CA . ALA A 1 180 ? 3.149 21.629 8.206 1.00 97.81 180 ALA A CA 1
ATOM 1396 C C . ALA A 1 180 ? 4.637 21.292 7.975 1.00 97.81 180 ALA A C 1
ATOM 1398 O O . ALA A 1 180 ? 4.972 20.151 7.640 1.00 97.81 180 ALA A O 1
ATOM 1399 N N . GLN A 1 181 ? 5.544 22.249 8.210 1.00 98.25 181 GLN A N 1
ATOM 1400 C CA . GLN A 1 181 ? 6.992 22.005 8.218 1.00 98.25 181 GLN A CA 1
ATOM 1401 C C . GLN A 1 181 ? 7.410 21.058 9.350 1.00 98.25 181 GLN A C 1
ATOM 1403 O O . GLN A 1 181 ? 8.223 20.160 9.126 1.00 98.25 181 GLN A O 1
ATOM 1408 N N . GLU A 1 182 ? 6.845 21.220 10.548 1.00 98.38 182 GLU A N 1
ATOM 1409 C CA . GLU A 1 182 ? 7.105 20.337 11.689 1.00 98.38 182 GLU A CA 1
ATOM 1410 C C . GLU A 1 182 ? 6.654 18.899 11.394 1.00 98.38 182 GLU A C 1
ATOM 1412 O O . GLU A 1 182 ? 7.413 17.949 11.610 1.00 98.38 182 GLU A O 1
ATOM 1417 N N . VAL A 1 183 ? 5.460 18.729 10.814 1.00 98.44 183 VAL A N 1
ATOM 1418 C CA . VAL A 1 183 ? 4.968 17.416 10.368 1.00 98.44 183 VAL A CA 1
ATOM 1419 C C . VAL A 1 183 ? 5.881 16.812 9.300 1.00 98.44 183 VAL A C 1
ATOM 1421 O O . VAL A 1 183 ? 6.244 15.637 9.404 1.00 98.44 183 VAL A O 1
ATOM 1424 N N . ALA A 1 184 ? 6.309 17.596 8.306 1.00 98.44 184 ALA A N 1
ATOM 1425 C CA . ALA A 1 184 ? 7.249 17.131 7.287 1.00 98.44 184 ALA A CA 1
ATOM 1426 C C . ALA A 1 184 ? 8.578 16.665 7.898 1.00 98.44 184 ALA A C 1
ATOM 1428 O O . ALA A 1 184 ? 9.091 15.609 7.523 1.00 98.44 184 ALA A O 1
ATOM 1429 N N . ALA A 1 185 ? 9.126 17.413 8.859 1.00 98.44 185 ALA A N 1
ATOM 1430 C CA . ALA A 1 185 ? 10.352 17.048 9.564 1.00 98.44 185 ALA A CA 1
ATOM 1431 C C . ALA A 1 185 ? 10.180 15.758 10.383 1.00 98.44 185 ALA A C 1
ATOM 1433 O O . ALA A 1 185 ? 11.021 14.859 10.302 1.00 98.44 185 ALA A O 1
ATOM 1434 N N . LYS A 1 186 ? 9.063 15.617 11.113 1.00 98.44 186 LYS A N 1
ATOM 1435 C CA . LYS A 1 186 ? 8.731 14.388 11.850 1.00 98.44 186 LYS A CA 1
ATOM 1436 C C . LYS A 1 186 ? 8.681 13.179 10.918 1.00 98.44 186 LYS A C 1
ATOM 1438 O O . LYS A 1 186 ? 9.331 12.169 11.183 1.00 98.44 186 LYS A O 1
ATOM 1443 N N . VAL A 1 187 ? 7.939 13.283 9.818 1.00 98.38 187 VAL A N 1
ATOM 1444 C CA . VAL A 1 187 ? 7.806 12.192 8.846 1.00 98.38 187 VAL A CA 1
ATOM 1445 C C . VAL A 1 187 ? 9.139 11.895 8.158 1.00 98.38 187 VAL A C 1
ATOM 1447 O O . VAL A 1 187 ? 9.466 10.729 7.967 1.00 98.38 187 VAL A O 1
ATOM 1450 N N . SER A 1 188 ? 9.966 12.906 7.881 1.00 98.25 188 SER A N 1
ATOM 1451 C CA . SER A 1 188 ? 11.317 12.708 7.332 1.00 98.25 188 SER A CA 1
ATOM 1452 C C . SER A 1 188 ? 12.213 11.892 8.268 1.00 98.25 188 SER A C 1
ATOM 1454 O O . SER A 1 188 ? 12.926 10.999 7.813 1.00 98.25 188 SER A O 1
ATOM 1456 N N . ASN A 1 189 ? 12.134 12.129 9.581 1.00 98.19 189 ASN A N 1
ATOM 1457 C CA . ASN A 1 189 ? 12.859 11.333 10.576 1.00 98.19 189 ASN A CA 1
ATOM 1458 C C . ASN A 1 189 ? 12.365 9.876 10.623 1.00 98.19 189 ASN A C 1
ATOM 1460 O O . ASN A 1 189 ? 13.176 8.954 10.711 1.00 98.19 189 ASN A O 1
ATOM 1464 N N . LEU A 1 190 ? 11.050 9.654 10.520 1.00 97.94 190 LEU A N 1
ATOM 1465 C CA . LEU A 1 190 ? 10.471 8.306 10.443 1.00 97.94 190 LEU A CA 1
ATOM 1466 C C . LEU A 1 190 ? 10.914 7.577 9.163 1.00 97.94 190 LEU A C 1
ATOM 1468 O O . LEU A 1 190 ? 11.316 6.417 9.225 1.00 97.94 190 LEU A O 1
ATOM 1472 N N . ILE A 1 191 ? 10.932 8.267 8.018 1.00 97.56 191 ILE A N 1
ATOM 1473 C CA . ILE A 1 191 ? 11.452 7.733 6.750 1.00 97.56 191 ILE A CA 1
ATOM 1474 C C . ILE A 1 191 ? 12.936 7.370 6.876 1.00 97.56 191 ILE A C 1
ATOM 1476 O O . ILE A 1 191 ? 13.347 6.317 6.391 1.00 97.56 191 ILE A O 1
ATOM 1480 N N . ALA A 1 192 ? 13.747 8.202 7.535 1.00 97.56 192 ALA A N 1
ATOM 1481 C CA . ALA A 1 192 ? 15.160 7.903 7.758 1.00 97.56 192 ALA A CA 1
ATOM 1482 C C . ALA A 1 192 ? 15.347 6.610 8.573 1.00 97.56 192 ALA A C 1
ATOM 1484 O O . ALA A 1 192 ? 16.195 5.788 8.225 1.00 97.56 192 ALA A O 1
ATOM 1485 N N . ALA A 1 193 ? 14.515 6.387 9.598 1.00 96.25 193 ALA A N 1
ATOM 1486 C CA . ALA A 1 193 ? 14.513 5.141 10.365 1.00 96.25 193 ALA A CA 1
ATOM 1487 C C . ALA A 1 193 ? 14.096 3.928 9.512 1.00 96.25 193 ALA A C 1
ATOM 1489 O O . ALA A 1 193 ? 14.738 2.884 9.585 1.00 96.25 193 ALA A O 1
ATOM 1490 N N . VAL A 1 194 ? 13.081 4.073 8.651 1.00 95.81 194 VAL A N 1
ATOM 1491 C CA . VAL A 1 194 ? 12.682 3.028 7.687 1.00 95.81 194 VAL A CA 1
ATOM 1492 C C . VAL A 1 194 ? 13.829 2.693 6.726 1.00 95.81 194 VAL A C 1
ATOM 1494 O O . VAL A 1 194 ? 14.119 1.521 6.492 1.00 95.81 194 VAL A O 1
ATOM 1497 N N . ARG A 1 195 ? 14.519 3.707 6.189 1.00 96.00 195 ARG A N 1
ATOM 1498 C CA . ARG A 1 195 ? 15.632 3.525 5.241 1.00 96.00 195 ARG A CA 1
ATOM 1499 C C . ARG A 1 195 ? 16.842 2.829 5.862 1.00 96.00 195 ARG A C 1
ATOM 1501 O O . ARG A 1 195 ? 17.499 2.048 5.177 1.00 96.00 195 ARG A O 1
ATOM 1508 N N . ALA A 1 196 ? 17.121 3.082 7.139 1.00 96.00 196 ALA A N 1
ATOM 1509 C CA . ALA A 1 196 ? 18.238 2.468 7.858 1.00 96.00 196 ALA A CA 1
ATOM 1510 C C . ALA A 1 196 ? 18.126 0.935 7.968 1.00 96.00 196 ALA A C 1
ATOM 1512 O O . ALA A 1 196 ? 19.127 0.263 8.205 1.00 96.00 196 ALA A O 1
ATOM 1513 N N . GLU A 1 197 ? 16.927 0.385 7.776 1.00 94.56 197 GLU A N 1
ATOM 1514 C CA . GLU A 1 197 ? 16.627 -1.036 7.968 1.00 94.56 197 GLU A CA 1
ATOM 1515 C C . GLU A 1 197 ? 16.171 -1.735 6.687 1.00 94.56 197 GLU A C 1
ATOM 1517 O O . GLU A 1 197 ? 15.636 -2.843 6.737 1.00 94.56 197 GLU A O 1
ATOM 1522 N N . LEU A 1 198 ? 16.383 -1.106 5.525 1.00 95.31 198 LEU A N 1
ATOM 1523 C CA . LEU A 1 198 ? 15.991 -1.693 4.250 1.00 95.31 198 LEU A CA 1
ATOM 1524 C C . LEU A 1 198 ? 16.635 -3.073 4.059 1.00 95.31 198 LEU A C 1
ATOM 1526 O O . LEU A 1 198 ? 17.866 -3.187 4.088 1.00 95.31 198 LEU A O 1
ATOM 1530 N N . PRO A 1 199 ? 15.831 -4.115 3.780 1.00 95.94 199 PRO A N 1
ATOM 1531 C CA . PRO A 1 199 ? 16.376 -5.427 3.486 1.00 95.94 199 PRO A CA 1
ATOM 1532 C C . PRO A 1 199 ? 17.349 -5.390 2.293 1.00 95.94 199 PRO A C 1
ATOM 1534 O O . PRO A 1 199 ? 17.148 -4.635 1.328 1.00 95.94 199 PRO A O 1
ATOM 1537 N N . PRO A 1 200 ? 18.423 -6.200 2.319 1.00 93.12 200 PRO A N 1
ATOM 1538 C CA . PRO A 1 200 ? 19.407 -6.223 1.242 1.00 93.12 200 PRO A CA 1
ATOM 1539 C C . PRO A 1 200 ? 18.881 -6.919 -0.022 1.00 93.12 200 PRO A C 1
ATOM 1541 O O . PRO A 1 200 ? 19.283 -6.545 -1.120 1.00 93.12 200 PRO A O 1
ATOM 1544 N N . ASN A 1 201 ? 17.991 -7.906 0.122 1.00 95.00 201 ASN A N 1
ATOM 1545 C CA . ASN A 1 201 ? 17.395 -8.644 -0.990 1.00 95.00 201 ASN A CA 1
ATOM 1546 C C . ASN A 1 201 ? 16.187 -7.894 -1.577 1.00 95.00 201 ASN A C 1
ATOM 1548 O O . ASN A 1 201 ? 15.387 -7.337 -0.832 1.00 95.00 201 ASN A O 1
ATOM 1552 N N . GLU A 1 202 ? 16.036 -7.909 -2.903 1.00 92.38 202 GLU A N 1
ATOM 1553 C CA . GLU A 1 202 ? 14.961 -7.205 -3.619 1.00 92.38 202 GLU A CA 1
ATOM 1554 C C . GLU A 1 202 ? 13.551 -7.680 -3.247 1.00 92.38 202 GLU A C 1
ATOM 1556 O O . GLU A 1 202 ? 12.642 -6.855 -3.160 1.00 92.38 202 GLU A O 1
ATOM 1561 N N . VAL A 1 203 ? 13.377 -8.981 -2.988 1.00 91.75 203 VAL A N 1
ATOM 1562 C CA . VAL A 1 203 ? 12.090 -9.579 -2.608 1.00 91.75 203 VAL A CA 1
ATOM 1563 C C . VAL A 1 203 ? 11.612 -9.003 -1.287 1.00 91.75 203 VAL A C 1
ATOM 1565 O O . VAL A 1 203 ? 10.541 -8.396 -1.209 1.00 91.75 203 VAL A O 1
ATOM 1568 N N . ASP A 1 204 ? 12.458 -9.120 -0.267 1.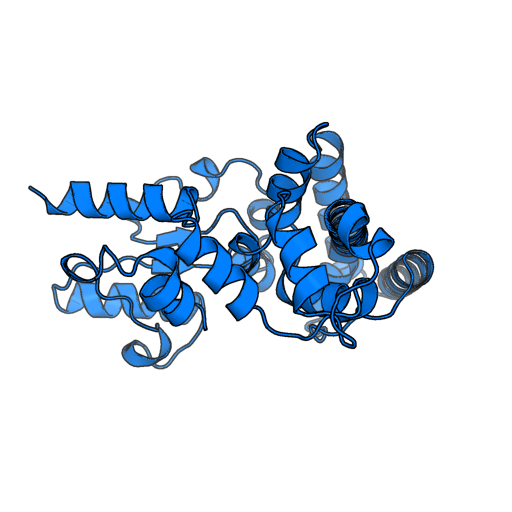00 94.69 204 ASP A N 1
ATOM 1569 C CA . ASP A 1 204 ? 12.165 -8.608 1.066 1.00 94.69 204 ASP A CA 1
ATOM 1570 C C . ASP A 1 204 ? 12.071 -7.078 1.058 1.00 94.69 204 ASP A C 1
ATOM 1572 O O . ASP A 1 204 ? 11.227 -6.500 1.742 1.00 94.69 204 ASP A O 1
ATOM 1576 N N . ARG A 1 205 ? 12.893 -6.402 0.244 1.00 96.50 205 ARG A N 1
ATOM 1577 C CA . ARG A 1 205 ? 12.884 -4.942 0.118 1.00 96.50 205 ARG A CA 1
ATOM 1578 C C . ARG A 1 205 ? 11.579 -4.425 -0.469 1.00 96.50 205 ARG A C 1
ATOM 1580 O O . ARG A 1 205 ? 11.058 -3.437 0.045 1.00 96.50 205 ARG A O 1
ATOM 1587 N N . LEU A 1 206 ? 11.041 -5.059 -1.512 1.00 97.38 206 LEU A N 1
ATOM 1588 C CA . LEU A 1 206 ? 9.764 -4.635 -2.084 1.00 97.38 206 LEU A CA 1
ATOM 1589 C C . LEU A 1 206 ? 8.631 -4.831 -1.074 1.00 97.38 206 LEU A C 1
ATOM 1591 O O . LEU A 1 206 ? 7.890 -3.888 -0.805 1.00 97.38 206 LEU A O 1
ATOM 1595 N N . ALA A 1 207 ? 8.536 -6.020 -0.471 1.00 95.31 207 ALA A N 1
ATOM 1596 C CA . ALA A 1 207 ? 7.522 -6.309 0.542 1.00 95.31 207 ALA A CA 1
ATOM 1597 C C . ALA A 1 207 ? 7.599 -5.338 1.734 1.00 95.31 207 ALA A C 1
ATOM 1599 O O . ALA A 1 207 ? 6.566 -4.921 2.258 1.00 95.31 207 ALA A O 1
ATOM 1600 N N . PHE A 1 208 ? 8.811 -4.945 2.133 1.00 96.38 208 PHE A N 1
ATOM 1601 C CA . PHE A 1 208 ? 9.049 -3.955 3.179 1.00 96.38 208 PHE A CA 1
ATOM 1602 C C . PHE A 1 208 ? 8.617 -2.542 2.764 1.00 96.38 208 PHE A C 1
ATOM 1604 O O . PHE A 1 208 ? 7.885 -1.887 3.498 1.00 96.38 208 PHE A O 1
ATOM 1611 N N . LEU A 1 209 ? 9.012 -2.067 1.579 1.00 97.75 209 LEU A N 1
ATOM 1612 C CA . LEU A 1 209 ? 8.662 -0.724 1.099 1.00 97.75 209 LEU A CA 1
ATOM 1613 C C . LEU A 1 209 ? 7.152 -0.538 0.901 1.00 97.75 209 LEU A C 1
ATOM 1615 O O . LEU A 1 209 ? 6.624 0.532 1.197 1.00 97.75 209 LEU A O 1
ATOM 1619 N N . LEU A 1 210 ? 6.443 -1.581 0.460 1.00 97.56 210 LEU A N 1
ATOM 1620 C CA . LEU A 1 210 ? 4.987 -1.561 0.263 1.00 97.56 210 LEU A CA 1
ATOM 1621 C C . LEU A 1 210 ? 4.183 -1.359 1.562 1.00 97.56 210 LEU A C 1
ATOM 1623 O O . LEU A 1 210 ? 2.980 -1.112 1.512 1.00 97.56 210 LEU A O 1
ATOM 1627 N N . GLN A 1 211 ? 4.832 -1.415 2.725 1.00 96.81 211 GLN A N 1
ATOM 1628 C CA . GLN A 1 211 ? 4.241 -1.010 4.003 1.00 96.81 211 GLN A CA 1
ATOM 1629 C C . GLN A 1 211 ? 4.095 0.507 4.153 1.00 96.81 211 GLN A C 1
ATOM 1631 O O . GLN A 1 211 ? 3.232 0.970 4.894 1.00 96.81 211 GLN A O 1
ATOM 1636 N N . TYR A 1 212 ? 4.916 1.282 3.442 1.00 97.50 212 TYR A N 1
ATOM 1637 C CA . TYR A 1 212 ? 5.097 2.717 3.682 1.00 97.50 212 TYR A CA 1
ATOM 1638 C C . TYR A 1 212 ? 4.799 3.586 2.455 1.00 97.50 212 TYR A C 1
ATOM 1640 O O . TYR A 1 212 ? 4.973 4.803 2.509 1.00 97.50 212 TYR A O 1
ATOM 1648 N N . VAL A 1 213 ? 4.381 2.978 1.344 1.00 97.19 213 VAL A N 1
ATOM 1649 C CA . VAL A 1 213 ? 4.162 3.6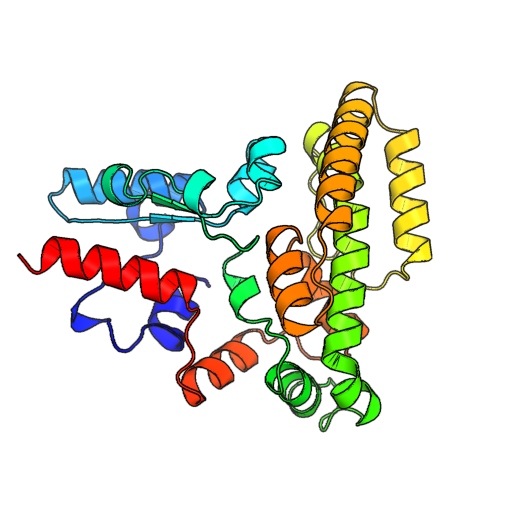66 0.068 1.00 97.19 213 VAL A CA 1
ATOM 1650 C C . VAL A 1 213 ? 2.691 3.616 -0.322 1.00 97.19 213 VAL A C 1
ATOM 1652 O O . VAL A 1 213 ? 2.113 2.539 -0.454 1.00 97.19 213 VAL A O 1
ATOM 1655 N N . ASP A 1 214 ? 2.126 4.794 -0.597 1.00 96.56 214 ASP A N 1
ATOM 1656 C CA . ASP A 1 214 ? 0.793 4.954 -1.181 1.00 96.56 214 ASP A CA 1
ATOM 1657 C C . ASP A 1 214 ? 0.672 4.156 -2.483 1.00 96.56 214 ASP A C 1
ATOM 1659 O O . ASP A 1 214 ? 1.300 4.473 -3.502 1.00 96.56 214 ASP A O 1
ATOM 1663 N N . THR A 1 215 ? -0.101 3.071 -2.430 1.00 95.38 215 THR A N 1
ATOM 1664 C CA . THR A 1 215 ? -0.098 2.059 -3.483 1.00 95.38 215 THR A CA 1
ATOM 1665 C C . THR A 1 215 ? -0.929 2.509 -4.676 1.00 95.38 215 THR A C 1
ATOM 1667 O O . THR A 1 215 ? -0.538 2.265 -5.818 1.00 95.38 215 THR A O 1
ATOM 1670 N N . LYS A 1 216 ? -2.011 3.260 -4.464 1.00 94.31 216 LYS A N 1
ATOM 1671 C CA . LYS A 1 216 ? -2.743 3.930 -5.547 1.00 94.31 216 LYS A CA 1
ATOM 1672 C C . LYS A 1 216 ? -1.829 4.857 -6.349 1.00 94.31 216 LYS A C 1
ATOM 1674 O O . LYS A 1 216 ? -1.833 4.793 -7.582 1.00 94.31 216 LYS A O 1
ATOM 1679 N N . ARG A 1 217 ? -0.997 5.669 -5.685 1.00 96.69 217 ARG A N 1
ATOM 1680 C CA . ARG A 1 217 ? 0.020 6.500 -6.368 1.00 96.69 217 ARG A CA 1
ATOM 1681 C C . ARG A 1 217 ? 1.060 5.661 -7.081 1.00 96.69 217 ARG A C 1
ATOM 1683 O O . ARG A 1 217 ? 1.417 5.967 -8.221 1.00 96.69 217 ARG A O 1
ATOM 1690 N N . LEU A 1 218 ? 1.527 4.599 -6.430 1.00 97.31 218 LEU A N 1
ATOM 1691 C CA . LEU A 1 218 ? 2.492 3.677 -7.008 1.00 97.31 218 LEU A CA 1
ATOM 1692 C C . LEU A 1 218 ? 1.951 3.060 -8.300 1.00 97.31 218 LEU A C 1
ATOM 1694 O O . LEU A 1 218 ? 2.610 3.174 -9.328 1.00 97.31 218 LEU A O 1
ATOM 1698 N N . PHE A 1 219 ? 0.735 2.511 -8.312 1.00 96.38 219 PHE A N 1
ATOM 1699 C CA . PHE A 1 219 ? 0.126 1.952 -9.523 1.00 96.38 219 PHE A CA 1
ATOM 1700 C C . PHE A 1 219 ? 0.022 2.975 -10.651 1.00 96.38 219 PHE A C 1
ATOM 1702 O O . PHE A 1 219 ? 0.417 2.676 -11.781 1.00 96.38 219 PHE A O 1
ATOM 1709 N N . LYS A 1 220 ? -0.439 4.198 -10.354 1.00 96.06 220 LYS A N 1
ATOM 1710 C CA . LYS A 1 220 ? -0.482 5.279 -11.348 1.00 96.06 220 LYS A CA 1
ATOM 1711 C C . LYS A 1 220 ? 0.910 5.572 -11.903 1.00 96.06 220 LYS A C 1
ATOM 1713 O O . LYS A 1 220 ? 1.069 5.661 -13.115 1.00 96.06 220 LYS A O 1
ATOM 1718 N N . ARG A 1 221 ? 1.940 5.655 -11.061 1.00 96.88 221 ARG A N 1
ATOM 1719 C CA . ARG A 1 221 ? 3.328 5.852 -11.509 1.00 96.88 221 ARG A CA 1
ATOM 1720 C C . ARG A 1 221 ? 3.837 4.679 -12.352 1.00 96.88 221 ARG A C 1
ATOM 1722 O O . ARG A 1 221 ? 4.441 4.899 -13.399 1.00 96.88 221 ARG A O 1
ATOM 1729 N N . LEU A 1 222 ? 3.555 3.439 -11.959 1.00 96.81 222 LEU A N 1
ATOM 1730 C CA . LEU A 1 222 ? 3.988 2.235 -12.675 1.00 96.81 222 LEU A CA 1
ATOM 1731 C C . LEU A 1 222 ? 3.345 2.107 -14.058 1.00 96.81 222 LEU A C 1
ATOM 1733 O O . LEU A 1 222 ? 4.036 1.759 -15.012 1.00 96.81 222 LEU A O 1
ATOM 1737 N N . VAL A 1 223 ? 2.071 2.480 -14.208 1.00 95.69 223 VAL A N 1
ATOM 1738 C CA . VAL A 1 223 ? 1.392 2.568 -15.515 1.00 95.69 223 VAL A CA 1
ATOM 1739 C C . VAL A 1 223 ? 2.172 3.449 -16.496 1.00 95.69 223 VAL A C 1
ATOM 1741 O O . VAL A 1 223 ? 2.261 3.137 -17.685 1.00 95.69 223 VAL A O 1
ATOM 1744 N N . HIS A 1 224 ? 2.779 4.534 -16.011 1.00 95.25 224 HIS A N 1
ATOM 1745 C CA . HIS A 1 224 ? 3.606 5.420 -16.826 1.00 95.25 224 HIS A CA 1
ATOM 1746 C C . HIS A 1 224 ? 5.021 4.872 -17.031 1.00 95.25 224 HIS A C 1
ATOM 1748 O O . HIS A 1 224 ? 5.463 4.780 -18.175 1.00 95.25 224 HIS A O 1
ATOM 1754 N N . LYS A 1 225 ? 5.713 4.479 -15.955 1.00 95.88 225 LYS A N 1
ATOM 1755 C CA . LYS A 1 225 ? 7.119 4.037 -16.000 1.00 95.88 225 LYS A CA 1
ATOM 1756 C C . LYS A 1 225 ? 7.317 2.727 -16.761 1.00 95.88 225 LYS A C 1
ATOM 1758 O O . LYS A 1 225 ? 8.294 2.597 -17.488 1.00 95.88 225 LYS A O 1
ATOM 1763 N N . LEU A 1 226 ? 6.384 1.787 -16.634 1.00 96.12 226 LEU A N 1
ATOM 1764 C CA . LEU A 1 226 ? 6.423 0.494 -17.323 1.00 96.12 226 LEU A CA 1
ATOM 1765 C C . LEU A 1 226 ? 5.660 0.508 -18.655 1.00 96.12 226 LEU A C 1
ATOM 1767 O O . LEU A 1 226 ? 5.684 -0.479 -19.384 1.00 96.12 226 LEU A O 1
ATOM 1771 N N . GLY A 1 227 ? 4.952 1.598 -18.973 1.00 95.50 227 GLY A N 1
ATOM 1772 C CA . GLY A 1 227 ? 4.157 1.703 -20.196 1.00 95.50 227 GLY A CA 1
ATOM 1773 C C . GLY A 1 227 ? 3.027 0.675 -20.280 1.00 95.50 227 GLY A C 1
ATOM 1774 O O . GLY A 1 227 ? 2.660 0.271 -21.383 1.00 95.50 227 GLY A O 1
ATOM 1775 N N . VAL A 1 228 ? 2.492 0.234 -19.141 1.00 96.25 228 VAL A N 1
ATOM 1776 C CA . VAL A 1 228 ? 1.418 -0.766 -19.056 1.00 96.25 228 VAL A CA 1
ATOM 1777 C C . VAL A 1 228 ? 0.030 -0.123 -19.044 1.00 96.25 228 VAL A C 1
ATOM 1779 O O . VAL A 1 228 ? -0.118 1.090 -18.889 1.00 96.25 228 VAL A O 1
ATOM 1782 N N . GLN A 1 229 ? -1.001 -0.929 -19.271 1.00 93.94 229 GLN A N 1
ATOM 1783 C CA . GLN A 1 229 ? -2.397 -0.562 -19.063 1.00 93.94 229 GLN A CA 1
ATOM 1784 C C . GLN A 1 229 ? -2.739 -0.633 -17.570 1.00 93.94 229 GLN A C 1
ATOM 1786 O O . GLN A 1 229 ? -2.225 -1.483 -16.839 1.00 93.94 229 GLN A O 1
ATOM 1791 N N . GLU A 1 230 ? -3.627 0.248 -17.113 1.00 89.44 230 GLU A N 1
ATOM 1792 C CA . GLU A 1 230 ? -4.120 0.234 -15.736 1.00 89.44 230 GLU A CA 1
ATOM 1793 C C . GLU A 1 230 ? -5.141 -0.897 -15.554 1.00 89.44 230 GLU A C 1
ATOM 1795 O O . GLU A 1 230 ? -6.345 -0.712 -15.708 1.00 89.44 230 GLU A O 1
ATOM 1800 N N . ASN A 1 231 ? -4.637 -2.097 -15.275 1.00 89.62 231 ASN A N 1
ATOM 1801 C CA . ASN A 1 231 ? -5.454 -3.289 -15.079 1.00 89.62 231 ASN A CA 1
ATOM 1802 C C . ASN A 1 231 ? -4.936 -4.115 -13.888 1.00 89.62 231 ASN A C 1
ATOM 1804 O O . ASN A 1 231 ? -4.257 -5.130 -14.086 1.00 89.62 231 ASN A O 1
ATOM 1808 N N . PRO A 1 232 ? -5.242 -3.704 -12.643 1.00 84.06 232 PRO A N 1
ATOM 1809 C CA . PRO A 1 232 ? -4.788 -4.420 -11.446 1.00 84.06 232 PRO A CA 1
ATOM 1810 C C . PRO A 1 232 ? -5.336 -5.857 -11.375 1.00 84.06 232 PRO A C 1
ATOM 1812 O O . PRO A 1 232 ? -4.706 -6.742 -10.795 1.00 84.06 232 PRO A O 1
ATOM 1815 N N . TRP A 1 233 ? -6.463 -6.135 -12.040 1.00 92.94 233 TRP A N 1
ATOM 1816 C CA . TRP A 1 233 ? -7.072 -7.467 -12.092 1.00 92.94 233 TRP A CA 1
ATOM 1817 C C . TRP A 1 233 ? -6.207 -8.509 -12.797 1.00 92.94 233 TRP A C 1
ATOM 1819 O O . TRP A 1 233 ? -6.363 -9.705 -12.541 1.00 92.94 233 TRP A O 1
ATOM 1829 N N . PHE A 1 234 ? -5.287 -8.085 -13.667 1.00 94.44 234 PHE A N 1
ATOM 1830 C CA . PHE A 1 234 ? -4.351 -9.001 -14.307 1.00 94.44 234 PHE A CA 1
ATOM 1831 C C . PHE A 1 234 ? -3.431 -9.665 -13.272 1.00 94.44 234 PHE A C 1
ATOM 1833 O O . PHE A 1 234 ? -3.334 -10.891 -13.236 1.00 94.44 234 PHE A O 1
ATOM 1840 N N . LEU A 1 235 ? -2.838 -8.875 -12.370 1.00 94.44 235 LEU A N 1
ATOM 1841 C CA . LEU A 1 235 ? -1.992 -9.385 -11.284 1.00 94.44 235 LEU A CA 1
ATOM 1842 C C . LEU A 1 235 ? -2.785 -10.299 -10.340 1.00 94.44 235 LEU A C 1
ATOM 1844 O O . LEU A 1 235 ? -2.318 -11.384 -9.994 1.00 94.44 235 LEU A O 1
ATOM 1848 N N . ALA A 1 236 ? -4.021 -9.914 -10.002 1.00 94.75 236 ALA A N 1
ATOM 1849 C CA . ALA A 1 236 ? -4.911 -10.738 -9.183 1.00 94.75 236 ALA A CA 1
ATOM 1850 C C . ALA A 1 236 ? -5.234 -12.088 -9.854 1.00 94.75 236 ALA A C 1
ATOM 1852 O O . ALA A 1 236 ? -5.282 -13.127 -9.196 1.00 94.75 236 ALA A O 1
ATOM 1853 N N . THR A 1 237 ? -5.402 -12.093 -11.180 1.00 94.94 237 THR A N 1
ATOM 1854 C CA . THR A 1 237 ? -5.637 -13.316 -11.961 1.00 94.94 237 THR A CA 1
ATOM 1855 C C . THR A 1 237 ? -4.418 -14.234 -11.944 1.00 94.94 237 THR A C 1
ATOM 1857 O O . THR A 1 237 ? -4.582 -15.447 -11.811 1.00 94.94 237 THR A O 1
ATOM 1860 N N . ILE A 1 238 ? -3.203 -13.680 -12.030 1.00 94.00 238 ILE A N 1
ATOM 1861 C CA . ILE A 1 238 ? -1.986 -14.489 -11.913 1.00 94.00 238 ILE A CA 1
ATOM 1862 C C . ILE A 1 238 ? -1.870 -15.100 -10.509 1.00 94.00 238 ILE A C 1
ATOM 1864 O O . ILE A 1 238 ? -1.634 -16.299 -10.392 1.00 94.00 238 ILE A O 1
ATOM 1868 N N . MET A 1 239 ? -2.115 -14.322 -9.449 1.00 93.94 239 MET A N 1
ATOM 1869 C CA . MET A 1 239 ? -2.116 -14.833 -8.067 1.00 93.94 239 MET A CA 1
ATOM 1870 C C . MET A 1 239 ? -3.088 -15.993 -7.867 1.00 93.94 239 MET A C 1
ATOM 1872 O O . MET A 1 239 ? -2.735 -16.996 -7.249 1.00 93.94 239 MET A O 1
ATOM 1876 N N . MET A 1 240 ? -4.301 -15.857 -8.407 1.00 94.00 240 MET A N 1
ATOM 1877 C CA . MET A 1 240 ? -5.327 -16.895 -8.353 1.00 94.00 240 MET A CA 1
ATOM 1878 C C . MET A 1 240 ? -4.884 -18.159 -9.102 1.00 94.00 240 MET A C 1
ATOM 1880 O O . MET A 1 240 ? -4.993 -19.257 -8.560 1.00 94.00 240 MET A O 1
ATOM 1884 N N . ARG A 1 241 ? -4.353 -18.014 -10.327 1.00 93.75 241 ARG A N 1
ATOM 1885 C CA . ARG A 1 241 ? -3.820 -19.130 -11.129 1.00 93.75 241 ARG A CA 1
ATOM 1886 C C . ARG A 1 241 ? -2.729 -19.888 -10.372 1.00 93.75 241 ARG A C 1
ATOM 1888 O O . ARG A 1 241 ? -2.720 -21.115 -10.389 1.00 93.75 241 ARG A O 1
ATOM 1895 N N . ASP A 1 242 ? -1.844 -19.153 -9.708 1.00 92.25 242 ASP A N 1
ATOM 1896 C CA . ASP A 1 242 ? -0.694 -19.711 -8.998 1.00 92.25 242 ASP A CA 1
ATOM 1897 C C . ASP A 1 242 ? -1.043 -20.175 -7.568 1.00 92.25 242 ASP A C 1
ATOM 1899 O O . ASP A 1 242 ? -0.169 -20.693 -6.875 1.00 92.25 242 ASP A O 1
ATOM 1903 N N . GLN A 1 243 ? -2.302 -20.009 -7.130 1.00 91.62 243 GLN A N 1
ATOM 1904 C CA . GLN A 1 243 ? -2.805 -20.334 -5.786 1.00 91.62 243 GLN A CA 1
ATOM 1905 C C . GLN A 1 243 ? -1.987 -19.685 -4.659 1.00 91.62 243 GLN A C 1
ATOM 1907 O O . GLN A 1 243 ? -1.675 -20.306 -3.644 1.00 91.62 243 GLN A O 1
ATOM 1912 N N . ARG A 1 244 ? -1.621 -18.414 -4.844 1.00 90.62 244 ARG A N 1
ATOM 1913 C CA . ARG A 1 244 ? -0.819 -17.638 -3.887 1.00 90.62 244 ARG A CA 1
ATOM 1914 C C . ARG A 1 244 ? -1.605 -16.424 -3.398 1.00 90.62 244 ARG A C 1
ATOM 1916 O O . ARG A 1 244 ? -1.359 -15.319 -3.887 1.00 90.62 244 ARG A O 1
ATOM 1923 N N . PRO A 1 245 ? -2.566 -16.600 -2.474 1.00 93.06 245 PRO A N 1
ATOM 1924 C CA . PRO A 1 245 ? -3.194 -15.462 -1.823 1.00 93.06 245 PRO A CA 1
ATOM 1925 C C . PRO A 1 245 ? -2.180 -14.704 -0.947 1.00 93.06 245 PRO A C 1
ATOM 1927 O O . PRO A 1 245 ? -1.104 -15.230 -0.635 1.00 93.06 245 PRO A O 1
ATOM 1930 N N . PRO A 1 246 ? -2.505 -13.474 -0.519 1.00 95.38 246 PRO A N 1
ATOM 1931 C CA . PRO A 1 246 ? -1.679 -12.734 0.425 1.00 95.38 246 PRO A CA 1
ATOM 1932 C C . PRO A 1 246 ? -1.525 -13.510 1.738 1.00 95.38 246 PRO A C 1
ATOM 1934 O O . PRO A 1 246 ? -2.499 -13.711 2.463 1.00 95.38 246 PRO A O 1
ATOM 1937 N N . ARG A 1 247 ? -0.295 -13.941 2.050 1.00 94.69 247 ARG A N 1
ATOM 1938 C CA . ARG A 1 247 ? -0.007 -14.828 3.191 1.00 94.69 247 ARG A CA 1
ATOM 1939 C C . ARG A 1 247 ? -0.481 -14.262 4.528 1.00 94.69 247 ARG A C 1
ATOM 1941 O O . ARG A 1 247 ? -0.995 -15.006 5.349 1.00 94.69 247 ARG A O 1
ATOM 1948 N N . GLU A 1 248 ? -0.298 -12.966 4.745 1.00 94.69 248 GLU A N 1
ATOM 1949 C CA . GLU A 1 248 ? -0.734 -12.293 5.971 1.00 94.69 248 GLU A CA 1
ATOM 1950 C C . GLU A 1 248 ? -2.246 -12.406 6.181 1.00 94.69 248 GLU A C 1
ATOM 1952 O O . GLU A 1 248 ? -2.706 -12.840 7.235 1.00 94.69 248 GLU A O 1
ATOM 1957 N N . LEU A 1 249 ? -3.018 -12.053 5.153 1.00 96.00 249 LEU A N 1
ATOM 1958 C CA . LEU A 1 249 ? -4.475 -12.073 5.215 1.00 96.00 249 LEU A CA 1
ATOM 1959 C C . LEU A 1 249 ? -4.995 -13.512 5.327 1.00 96.00 249 LEU A C 1
ATOM 1961 O O . LEU A 1 249 ? -5.925 -13.771 6.082 1.00 96.00 249 LEU A O 1
ATOM 1965 N N . ASP A 1 250 ? -4.349 -14.460 4.645 1.00 96.06 250 ASP A N 1
ATOM 1966 C CA . ASP A 1 250 ? -4.650 -15.890 4.760 1.00 96.06 250 ASP A CA 1
ATOM 1967 C C . ASP A 1 250 ? -4.414 -16.424 6.185 1.00 96.06 250 ASP A C 1
ATOM 1969 O O . ASP A 1 250 ? -5.228 -17.177 6.727 1.00 96.06 250 ASP A O 1
ATOM 1973 N N . GLN A 1 251 ? -3.332 -15.987 6.835 1.00 95.56 251 GLN A N 1
ATOM 1974 C CA . GLN A 1 251 ? -3.035 -16.331 8.225 1.00 95.56 251 GLN A CA 1
ATOM 1975 C C . GLN A 1 251 ? -4.070 -15.742 9.183 1.00 95.56 251 GLN A C 1
ATOM 1977 O O . GLN A 1 251 ? -4.555 -16.463 10.054 1.00 95.56 251 GLN A O 1
ATOM 1982 N N . PHE A 1 252 ? -4.442 -14.473 9.008 1.00 95.62 252 PHE A N 1
ATOM 1983 C CA . PHE A 1 252 ? -5.477 -13.842 9.825 1.00 95.62 252 PHE A CA 1
ATOM 1984 C C . PHE A 1 252 ? -6.831 -14.553 9.679 1.00 95.62 252 PHE A C 1
ATOM 1986 O O . PHE A 1 252 ? -7.436 -14.924 10.682 1.00 95.62 252 PHE A O 1
ATOM 1993 N N . LEU A 1 253 ? -7.277 -14.837 8.450 1.00 96.19 253 LEU A N 1
ATOM 1994 C CA . LEU A 1 253 ? -8.531 -15.565 8.220 1.00 96.19 253 LEU A CA 1
ATOM 1995 C C . LEU A 1 253 ? -8.502 -16.971 8.833 1.00 96.19 253 LEU A C 1
ATOM 1997 O O . LEU A 1 253 ? -9.487 -17.400 9.421 1.00 96.19 253 LEU A O 1
ATOM 2001 N N . SER A 1 254 ? -7.362 -17.663 8.777 1.00 95.81 254 SER A N 1
ATOM 2002 C CA . SER A 1 254 ? -7.191 -18.966 9.441 1.00 95.81 254 SER A CA 1
ATOM 2003 C C . SER A 1 254 ? -7.313 -18.877 10.965 1.00 95.81 254 SER A C 1
ATOM 2005 O O . SER A 1 254 ? -7.867 -19.777 11.590 1.00 95.81 254 SER A O 1
ATOM 2007 N N . GLN A 1 255 ? -6.811 -17.801 11.577 1.00 94.31 255 GLN A N 1
ATOM 2008 C CA . GLN A 1 255 ? -6.960 -17.570 13.018 1.00 94.31 255 GLN A CA 1
ATOM 2009 C C . GLN A 1 255 ? -8.419 -17.311 13.396 1.00 94.31 255 GLN A C 1
ATOM 2011 O O . GLN A 1 255 ? -8.893 -17.857 14.391 1.00 94.31 255 GLN A O 1
ATOM 2016 N N . VAL A 1 256 ? -9.130 -16.518 12.588 1.00 94.81 256 VAL A N 1
ATOM 2017 C CA . VAL A 1 256 ? -10.565 -16.278 12.776 1.00 94.81 256 VAL A CA 1
ATOM 2018 C C . VAL A 1 256 ? -11.335 -17.591 12.649 1.00 94.81 256 VAL A C 1
ATOM 2020 O O . VAL A 1 256 ? -12.095 -17.937 13.541 1.00 94.81 256 VAL A O 1
ATOM 2023 N N . GLU A 1 257 ? -11.102 -18.374 11.600 1.00 94.12 257 GLU A N 1
ATOM 2024 C CA . GLU A 1 257 ? -11.764 -19.668 11.397 1.00 94.12 257 GLU A CA 1
ATOM 2025 C C . GLU A 1 257 ? -11.556 -20.620 12.586 1.00 94.12 257 GLU A C 1
ATOM 2027 O O . GLU A 1 257 ? -12.517 -21.179 13.116 1.00 94.12 257 GLU A O 1
ATOM 2032 N N . ALA A 1 258 ? -10.319 -20.729 13.082 1.00 92.88 258 ALA A N 1
ATOM 2033 C CA . ALA A 1 258 ? -9.997 -21.557 14.242 1.00 92.88 258 ALA A CA 1
ATOM 2034 C C . ALA A 1 258 ? -10.734 -21.123 15.524 1.00 92.88 258 ALA A C 1
ATOM 2036 O O . ALA A 1 258 ? -11.029 -21.965 16.371 1.00 92.88 258 ALA A O 1
ATOM 2037 N N . GLN A 1 259 ? -11.058 -19.835 15.669 1.00 89.38 259 GLN A N 1
ATOM 2038 C CA . GLN A 1 259 ? -11.811 -19.322 16.814 1.00 89.38 259 G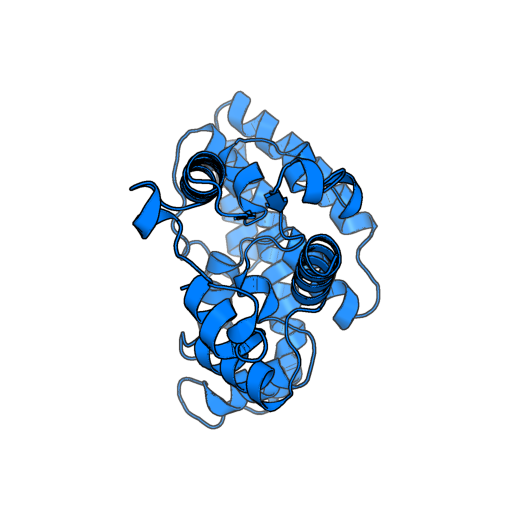LN A CA 1
ATOM 2039 C C . GLN A 1 259 ? -13.276 -19.789 16.821 1.00 89.38 259 GLN A C 1
ATOM 2041 O O . GLN A 1 259 ? -13.841 -19.972 17.897 1.00 89.38 259 GLN A O 1
ATOM 2046 N N . PHE A 1 260 ? -13.890 -19.976 15.647 1.00 84.62 260 PHE A N 1
ATOM 2047 C CA . PHE A 1 260 ? -15.310 -20.342 15.509 1.00 84.62 260 PHE A CA 1
ATOM 2048 C C . PHE A 1 260 ? -15.542 -21.817 15.167 1.00 84.62 260 PHE A C 1
ATOM 2050 O O . PHE A 1 260 ? -16.687 -22.250 15.086 1.00 84.62 260 PHE A O 1
ATOM 2057 N N . ALA A 1 261 ? -14.477 -22.601 14.999 1.00 79.56 261 ALA A N 1
ATOM 2058 C CA . ALA A 1 261 ? -14.556 -24.046 14.790 1.00 79.56 261 ALA A CA 1
ATOM 2059 C C . ALA A 1 261 ? -14.841 -24.858 16.078 1.00 79.56 261 ALA A C 1
ATOM 2061 O O . ALA A 1 261 ? -14.872 -26.089 16.013 1.00 79.56 261 ALA A O 1
ATOM 2062 N N . CYS A 1 262 ? -15.018 -24.198 17.233 1.00 50.53 262 CYS A N 1
ATOM 2063 C CA . CYS A 1 262 ? -15.290 -24.818 18.538 1.00 50.53 262 CYS A CA 1
ATOM 2064 C C . CYS A 1 262 ? -16.771 -24.760 18.930 1.00 50.53 262 CYS A C 1
ATOM 2066 O O . CYS A 1 262 ? -17.358 -23.657 18.853 1.00 50.53 262 CYS A O 1
#

Secondary structure (DSSP, 8-state):
-HHHIIIIIISGGGTTT-----THHHHS--HHHHHHHHHHHHHHTT----EEE-TTHHHHTT-HHHHT---HHHH-SSHHHHTEEE-SSSSGGGGG--SSHHHHHHHHHHBSSSSPPHHHHHSHHHHHHHHHHHHHHTHHHHHHHHHTTPPPPTTTTSS--HHHHHHHHHHHHHHS-HHHHHHHHHHHHHHHHHHHT--SSHHHHHHHHTTTS-HHHHHHHHHHHS-B-S-HHHHHHHHHHTT---HHHHHHHHHHHHHH--